Protein AF-A0A1F6CL55-F1 (afdb_monomer_lite)

pLDDT: mean 70.08, std 22.62, range [30.75, 98.5]

Organism: Handelsmanbacteria sp. (strain RIFCSPLOWO2_12_FULL_64_10) (NCBI:txid1817868)

Structure (mmCIF, N/CA/C/O backbone):
data_AF-A0A1F6CL55-F1
#
_entry.id   AF-A0A1F6CL55-F1
#
loop_
_atom_site.group_PDB
_atom_site.id
_atom_site.type_symbol
_atom_site.label_atom_id
_atom_site.label_alt_id
_atom_site.label_comp_id
_atom_site.label_asym_id
_atom_site.label_entity_id
_atom_site.label_seq_id
_atom_site.pdbx_PDB_ins_code
_atom_site.Cartn_x
_atom_site.Cartn_y
_atom_site.Cartn_z
_atom_site.occupancy
_atom_site.B_iso_or_equiv
_atom_site.auth_seq_id
_atom_site.auth_comp_id
_atom_site.auth_asym_id
_atom_site.auth_atom_id
_atom_site.pdbx_PDB_model_num
ATOM 1 N N . MET A 1 1 ? 78.767 -16.303 -28.414 1.00 45.38 1 MET A N 1
ATOM 2 C CA . MET A 1 1 ? 78.591 -17.511 -27.581 1.00 45.38 1 MET A CA 1
ATOM 3 C C . MET A 1 1 ? 78.588 -17.079 -26.127 1.00 45.38 1 MET A C 1
ATOM 5 O O . MET A 1 1 ? 79.597 -16.543 -25.706 1.00 45.38 1 MET A O 1
ATOM 9 N N . ASN A 1 2 ? 77.454 -17.212 -25.434 1.00 41.50 2 ASN A N 1
ATOM 10 C CA . ASN A 1 2 ? 77.337 -17.348 -23.974 1.00 41.50 2 ASN A CA 1
ATOM 11 C C . ASN A 1 2 ? 75.855 -17.603 -23.656 1.00 41.50 2 ASN A C 1
ATOM 13 O O . ASN A 1 2 ? 75.047 -16.679 -23.630 1.00 41.50 2 ASN A O 1
ATOM 17 N N . GLN A 1 3 ? 75.497 -18.881 -23.511 1.00 49.44 3 GLN A N 1
ATOM 18 C CA . GLN A 1 3 ? 74.184 -19.314 -23.035 1.00 49.44 3 GLN A CA 1
ATOM 19 C C . GLN A 1 3 ? 74.228 -19.394 -21.507 1.00 49.44 3 GLN A C 1
ATOM 21 O O . GLN A 1 3 ? 74.997 -20.174 -20.948 1.00 49.44 3 GLN A O 1
ATOM 26 N N . ALA A 1 4 ? 73.409 -18.583 -20.841 1.00 55.91 4 ALA A N 1
ATOM 27 C CA . ALA A 1 4 ? 73.146 -18.700 -19.415 1.00 55.91 4 ALA A CA 1
ATOM 28 C C . ALA A 1 4 ? 71.993 -19.695 -19.209 1.00 55.91 4 ALA A C 1
ATOM 30 O O . ALA A 1 4 ? 70.863 -19.445 -19.626 1.00 55.91 4 ALA A O 1
ATOM 31 N N . TYR A 1 5 ? 72.291 -20.832 -18.580 1.00 55.38 5 TYR A N 1
ATOM 32 C CA . TYR A 1 5 ? 71.305 -21.825 -18.165 1.00 55.38 5 TYR A CA 1
ATOM 33 C C . TYR A 1 5 ? 70.546 -21.318 -16.932 1.00 55.38 5 TYR A C 1
ATOM 35 O O . TYR A 1 5 ? 71.062 -21.336 -15.816 1.00 55.38 5 TYR A O 1
ATOM 43 N N . GLY A 1 6 ? 69.310 -20.860 -17.139 1.00 54.19 6 GLY A N 1
ATOM 44 C CA . GLY A 1 6 ? 68.353 -20.585 -16.071 1.00 54.19 6 GLY A CA 1
ATOM 45 C C . GLY A 1 6 ? 67.641 -21.867 -15.640 1.00 54.19 6 GLY A C 1
ATOM 46 O O . GLY A 1 6 ? 66.720 -22.325 -16.310 1.00 54.19 6 GLY A O 1
ATOM 47 N N . LEU A 1 7 ? 68.066 -22.445 -14.517 1.00 58.19 7 LEU A N 1
ATOM 48 C CA . LEU A 1 7 ? 67.365 -23.525 -13.816 1.00 58.19 7 LEU A CA 1
ATOM 49 C C . LEU A 1 7 ? 66.153 -22.944 -13.065 1.00 58.19 7 LEU A C 1
ATOM 51 O O . LEU A 1 7 ? 66.260 -22.495 -11.924 1.00 58.19 7 LEU A O 1
ATOM 55 N N . SER A 1 8 ? 64.988 -22.945 -13.713 1.00 59.97 8 SER A N 1
ATOM 56 C CA . SER A 1 8 ? 63.703 -22.668 -13.064 1.00 59.97 8 SER A CA 1
ATOM 57 C C . SER A 1 8 ? 63.198 -23.918 -12.338 1.00 59.97 8 SER A C 1
ATOM 59 O O . SER A 1 8 ? 62.681 -24.844 -12.954 1.00 59.97 8 SER A O 1
ATOM 61 N N . MET A 1 9 ? 63.333 -23.936 -11.011 1.00 56.62 9 MET A N 1
ATOM 62 C CA . MET A 1 9 ? 62.608 -24.863 -10.135 1.00 56.62 9 MET A CA 1
ATOM 63 C C . MET A 1 9 ? 61.124 -24.455 -10.055 1.00 56.62 9 MET A C 1
ATOM 65 O O . MET A 1 9 ? 60.845 -23.281 -9.785 1.00 56.62 9 MET A O 1
ATOM 69 N N . PRO A 1 10 ? 60.161 -25.381 -10.207 1.00 58.25 10 PRO A N 1
ATOM 70 C CA . PRO A 1 10 ? 58.765 -25.103 -9.902 1.00 58.25 10 PRO A CA 1
ATOM 71 C C . PRO A 1 10 ? 58.594 -25.031 -8.378 1.00 58.25 10 PRO A C 1
ATOM 73 O O . PRO A 1 10 ? 58.659 -26.037 -7.676 1.00 58.25 10 PRO A O 1
ATOM 76 N N . ARG A 1 11 ? 58.383 -23.824 -7.840 1.00 53.25 11 ARG A N 1
ATOM 77 C CA . ARG A 1 11 ? 57.846 -23.666 -6.483 1.00 53.25 11 ARG A CA 1
ATOM 78 C C . ARG A 1 11 ? 56.379 -24.081 -6.510 1.00 53.25 11 ARG A C 1
ATOM 80 O O . ARG A 1 11 ? 55.519 -23.268 -6.852 1.00 53.25 11 ARG A O 1
ATOM 87 N N . ASP A 1 12 ? 56.113 -25.325 -6.121 1.00 44.44 12 ASP A N 1
ATOM 88 C CA . ASP A 1 12 ? 54.785 -25.810 -5.737 1.00 44.44 12 ASP A CA 1
ATOM 89 C C . ASP A 1 12 ? 54.283 -24.996 -4.535 1.00 44.44 12 ASP A C 1
ATOM 91 O O . ASP A 1 12 ? 54.428 -25.346 -3.365 1.00 44.44 12 ASP A O 1
ATOM 95 N N . SER A 1 13 ? 53.706 -23.842 -4.848 1.00 50.38 13 SER A N 1
ATOM 96 C CA . SER A 1 13 ? 53.044 -22.949 -3.907 1.00 50.38 13 SER A CA 1
ATOM 97 C C . SER A 1 13 ? 51.588 -23.392 -3.817 1.00 50.38 13 SER A C 1
ATOM 99 O O . SER A 1 13 ? 50.684 -22.671 -4.243 1.00 50.38 13 SER A O 1
ATOM 101 N N . ARG A 1 14 ? 51.334 -24.612 -3.321 1.00 42.34 14 ARG A N 1
ATOM 102 C CA . ARG A 1 14 ? 49.967 -25.002 -2.955 1.00 42.34 14 ARG A CA 1
ATOM 103 C C . ARG A 1 14 ? 49.564 -24.171 -1.744 1.00 42.34 14 ARG A C 1
ATOM 105 O O . ARG A 1 14 ? 49.800 -24.549 -0.601 1.00 42.34 14 ARG A O 1
ATOM 112 N N . SER A 1 15 ? 48.980 -23.010 -2.027 1.00 48.94 15 SER A N 1
ATOM 113 C CA . SER A 1 15 ? 48.168 -22.276 -1.065 1.00 48.94 15 SER A CA 1
ATOM 114 C C . SER A 1 15 ? 47.156 -23.247 -0.453 1.00 48.94 15 SER A C 1
ATOM 116 O O . SER A 1 15 ? 46.581 -24.047 -1.201 1.00 48.94 15 SER A O 1
ATOM 118 N N . PRO A 1 16 ? 46.916 -23.210 0.869 1.00 52.69 16 PRO A N 1
ATOM 119 C CA . PRO A 1 16 ? 45.791 -23.924 1.445 1.00 52.69 16 PRO A CA 1
ATOM 120 C C . PRO A 1 16 ? 44.538 -23.393 0.754 1.00 52.69 16 PRO A C 1
ATOM 122 O O . PRO A 1 16 ? 44.190 -22.221 0.890 1.00 52.69 16 PRO A O 1
ATOM 125 N N . VAL A 1 17 ? 43.930 -24.244 -0.074 1.00 53.78 17 VAL A N 1
ATOM 126 C CA . VAL A 1 17 ? 42.670 -23.974 -0.759 1.00 53.78 17 VAL A CA 1
ATOM 127 C C . VAL A 1 17 ? 41.715 -23.457 0.303 1.00 53.78 17 VAL A C 1
ATOM 129 O O . VAL A 1 17 ? 41.448 -24.162 1.276 1.00 53.78 17 VAL A O 1
ATOM 132 N N . ALA A 1 18 ? 41.268 -22.209 0.150 1.00 54.97 18 ALA A N 1
ATOM 133 C CA . ALA A 1 18 ? 40.190 -21.659 0.947 1.00 54.97 18 ALA A CA 1
ATOM 134 C C . ALA A 1 18 ? 39.028 -22.643 0.818 1.00 54.97 18 ALA A C 1
ATOM 136 O O . ALA A 1 18 ? 38.417 -22.736 -0.246 1.00 54.97 18 ALA A O 1
ATOM 137 N N . ALA A 1 19 ? 38.814 -23.460 1.854 1.00 59.56 19 ALA A N 1
ATOM 138 C CA . ALA A 1 19 ? 37.739 -24.431 1.861 1.00 59.56 19 ALA A CA 1
ATOM 139 C C . ALA A 1 19 ? 36.465 -23.652 1.557 1.00 59.56 19 ALA A C 1
ATOM 141 O O . ALA A 1 19 ? 36.154 -22.671 2.243 1.00 59.56 19 ALA A O 1
ATOM 142 N N . SER A 1 20 ? 35.790 -24.036 0.474 1.00 69.94 20 SER A N 1
ATOM 143 C CA . SER A 1 20 ? 34.548 -23.388 0.094 1.00 69.94 20 SER A CA 1
ATOM 144 C C . SER A 1 20 ? 33.603 -23.459 1.298 1.00 69.94 20 SER A C 1
ATOM 146 O O . SER A 1 20 ? 33.618 -24.428 2.064 1.00 69.94 20 SER A O 1
ATOM 148 N N . ARG A 1 21 ? 32.807 -22.411 1.523 1.00 70.38 21 ARG A N 1
ATOM 149 C CA . ARG A 1 21 ? 31.843 -22.374 2.635 1.00 70.38 21 ARG A CA 1
ATOM 150 C C . ARG A 1 21 ? 30.972 -23.637 2.661 1.00 70.38 21 ARG A C 1
ATOM 152 O O . ARG A 1 21 ? 30.636 -24.128 3.734 1.00 70.38 21 ARG A O 1
ATOM 159 N N . ASP A 1 22 ? 30.686 -24.185 1.486 1.00 70.88 22 ASP A N 1
ATOM 160 C CA . ASP A 1 22 ? 29.920 -25.411 1.299 1.00 70.88 22 ASP A CA 1
ATOM 161 C C . ASP A 1 22 ? 30.663 -26.664 1.793 1.00 70.88 22 ASP A C 1
ATOM 163 O O . ASP A 1 22 ? 30.047 -27.525 2.420 1.00 70.88 22 ASP A O 1
ATOM 167 N N . ASP A 1 23 ? 31.986 -26.754 1.612 1.00 75.56 23 ASP A N 1
ATOM 168 C CA . ASP A 1 23 ? 32.796 -27.852 2.161 1.00 75.56 23 ASP A CA 1
ATOM 169 C C . ASP A 1 23 ? 32.868 -27.809 3.691 1.00 75.56 23 ASP A C 1
ATOM 171 O O . ASP A 1 23 ? 32.825 -28.852 4.350 1.00 75.56 23 ASP A O 1
ATOM 175 N N . LEU A 1 24 ? 32.939 -26.609 4.275 1.00 73.19 24 LEU A N 1
ATOM 176 C CA . LEU A 1 24 ? 32.881 -26.437 5.729 1.00 73.19 24 LEU A CA 1
ATOM 177 C C . LEU A 1 24 ? 31.509 -26.821 6.288 1.00 73.19 24 LEU A C 1
ATOM 179 O O . LEU A 1 24 ? 31.441 -27.515 7.303 1.00 73.19 24 LEU A O 1
ATOM 183 N N . LEU A 1 25 ? 30.423 -26.429 5.614 1.00 73.88 25 LEU A N 1
ATOM 184 C CA . LEU A 1 25 ? 29.065 -26.805 6.011 1.00 73.88 25 LEU A CA 1
ATOM 185 C C . LEU A 1 25 ? 28.850 -28.320 5.938 1.00 73.88 25 LEU A C 1
ATOM 187 O O . LEU A 1 25 ? 28.291 -28.892 6.871 1.00 73.88 25 LEU A O 1
ATOM 191 N N . ARG A 1 26 ? 29.344 -28.983 4.885 1.00 78.94 26 ARG A N 1
ATOM 192 C CA . ARG A 1 26 ? 29.277 -30.449 4.760 1.00 78.94 26 ARG A CA 1
ATOM 193 C C . ARG A 1 26 ? 30.015 -31.151 5.897 1.00 78.94 26 ARG A C 1
ATOM 195 O O . ARG A 1 26 ? 29.428 -31.988 6.573 1.00 78.94 26 ARG A O 1
ATOM 202 N N . ARG A 1 27 ? 31.253 -30.737 6.187 1.00 78.06 27 ARG A N 1
ATOM 203 C CA . ARG A 1 27 ? 32.034 -31.305 7.302 1.00 78.06 27 ARG A CA 1
ATOM 204 C C . ARG A 1 27 ? 31.387 -31.054 8.664 1.00 78.06 27 ARG A C 1
ATOM 206 O O . ARG A 1 27 ? 31.469 -31.907 9.543 1.00 78.06 27 ARG A O 1
ATOM 213 N N . PHE A 1 28 ? 30.740 -29.903 8.849 1.00 79.00 28 PHE A N 1
ATOM 214 C CA . PHE A 1 28 ? 30.023 -29.596 10.085 1.00 79.00 28 PHE A CA 1
ATOM 215 C C . PHE A 1 28 ? 28.779 -30.476 10.260 1.00 79.00 28 PHE A C 1
ATOM 217 O O . PHE A 1 28 ? 28.519 -30.953 11.364 1.00 79.00 28 PHE A O 1
ATOM 224 N N . LEU A 1 29 ? 28.036 -30.729 9.178 1.00 80.31 29 LEU A N 1
ATOM 225 C CA . LEU A 1 29 ? 26.883 -31.631 9.193 1.00 80.31 29 LEU A CA 1
ATOM 226 C C . LEU A 1 29 ? 27.293 -33.076 9.498 1.00 80.31 29 LEU A C 1
ATOM 228 O O . LEU A 1 29 ? 26.650 -33.711 10.334 1.00 80.31 29 LEU A O 1
ATOM 232 N N . ASP A 1 30 ? 28.386 -33.562 8.905 1.00 83.81 30 ASP A N 1
ATOM 233 C CA . ASP A 1 30 ? 28.915 -34.903 9.191 1.00 83.81 30 ASP A CA 1
ATOM 234 C C . ASP A 1 30 ? 29.326 -35.043 10.665 1.00 83.81 30 ASP A C 1
ATOM 236 O O . ASP A 1 30 ? 28.973 -36.021 11.328 1.00 83.81 30 ASP A O 1
ATOM 240 N N . LEU A 1 31 ? 30.001 -34.028 11.219 1.00 79.31 31 LEU A N 1
ATOM 241 C CA . LEU A 1 31 ? 30.385 -34.005 12.632 1.00 79.31 31 LEU A CA 1
ATOM 242 C C . LEU A 1 31 ? 29.157 -33.975 13.555 1.00 79.31 31 LEU A C 1
ATOM 244 O O . LEU A 1 31 ? 29.105 -34.701 14.549 1.00 79.31 31 LEU A O 1
ATOM 248 N N . ALA A 1 32 ? 28.153 -33.157 13.229 1.00 77.06 32 ALA A N 1
ATOM 249 C CA . ALA A 1 32 ? 26.909 -33.089 13.990 1.00 77.06 32 ALA A CA 1
ATOM 250 C C . ALA A 1 32 ? 26.171 -34.438 13.974 1.00 77.06 32 ALA A C 1
ATOM 252 O O . ALA A 1 32 ? 25.643 -34.864 15.006 1.00 77.06 32 ALA A O 1
ATOM 253 N N . TYR A 1 33 ? 26.179 -35.135 12.834 1.00 79.94 33 TYR A N 1
ATOM 254 C CA . TYR A 1 33 ? 25.582 -36.458 12.705 1.00 79.94 33 TYR A CA 1
ATOM 255 C C . TYR A 1 33 ? 26.314 -37.499 13.565 1.00 79.94 33 TYR A C 1
ATOM 257 O O . TYR A 1 33 ? 25.658 -38.213 14.331 1.00 79.94 33 TYR A O 1
ATOM 265 N N . ASP A 1 34 ? 27.650 -37.528 13.536 1.00 79.06 34 ASP A N 1
ATOM 266 C CA . ASP A 1 34 ? 28.455 -38.476 14.321 1.00 79.06 34 ASP A CA 1
ATOM 267 C C . ASP A 1 34 ? 28.311 -38.244 15.840 1.00 79.06 34 ASP A C 1
ATOM 269 O O . ASP A 1 34 ? 28.088 -39.180 16.617 1.00 79.06 34 ASP A O 1
ATOM 273 N N . VAL A 1 35 ? 28.296 -36.976 16.276 1.00 71.88 35 VAL A N 1
ATOM 274 C CA . VAL A 1 35 ? 28.016 -36.611 17.676 1.00 71.88 35 VAL A CA 1
ATOM 275 C C . VAL A 1 35 ? 26.600 -37.030 18.077 1.00 71.88 35 VAL A C 1
ATOM 277 O O . VAL A 1 35 ? 26.413 -37.614 19.147 1.00 71.88 35 VAL A O 1
ATOM 280 N N . SER A 1 36 ? 25.598 -36.796 17.222 1.00 74.69 36 SER A N 1
ATOM 281 C CA . SER A 1 36 ? 24.212 -37.194 17.508 1.00 74.69 36 SER A CA 1
ATOM 282 C C . SER A 1 36 ? 24.058 -38.714 17.642 1.00 74.69 36 SER A C 1
ATOM 284 O O . SER A 1 36 ? 23.345 -39.186 18.532 1.00 74.69 36 SER A O 1
ATOM 286 N N . SER A 1 37 ? 24.774 -39.476 16.810 1.00 79.88 37 SER A N 1
ATOM 287 C CA . SER A 1 37 ? 24.800 -40.937 16.839 1.00 79.88 37 SER A CA 1
ATOM 288 C C . SER A 1 37 ? 25.421 -41.448 18.142 1.00 79.88 37 SER A C 1
ATOM 290 O O . SER A 1 37 ? 24.801 -42.233 18.866 1.00 79.88 37 SER A O 1
ATOM 292 N N . ARG A 1 38 ? 26.587 -40.911 18.536 1.00 72.25 38 ARG A N 1
ATOM 293 C CA . ARG A 1 38 ? 27.235 -41.262 19.813 1.00 72.25 38 ARG A CA 1
ATOM 294 C C . ARG A 1 38 ? 26.384 -40.903 21.032 1.00 72.25 38 ARG A C 1
ATOM 296 O O . ARG A 1 38 ? 26.324 -41.681 21.984 1.00 72.25 38 ARG A O 1
ATOM 303 N N . LEU A 1 39 ? 25.679 -39.770 21.009 1.00 70.19 39 LEU A N 1
ATOM 304 C CA . LEU A 1 39 ? 24.810 -39.351 22.116 1.00 70.19 39 LEU A CA 1
ATOM 305 C C . LEU A 1 39 ? 23.598 -40.272 22.318 1.00 70.19 39 LEU A C 1
ATOM 307 O O . LEU A 1 39 ? 23.136 -40.427 23.454 1.00 70.19 39 LEU A O 1
ATOM 311 N N . ARG A 1 40 ? 23.100 -40.919 21.256 1.00 72.69 40 ARG A N 1
ATOM 312 C CA . ARG A 1 40 ? 21.998 -41.892 21.359 1.00 72.69 40 ARG A CA 1
ATOM 313 C C . ARG A 1 40 ? 22.407 -43.166 22.098 1.00 72.69 40 ARG A C 1
ATOM 315 O O . ARG A 1 40 ? 21.570 -43.741 22.791 1.00 72.69 40 ARG A O 1
ATOM 322 N N . HIS A 1 41 ? 23.677 -43.560 22.018 1.00 74.31 41 HIS A N 1
ATOM 323 C CA . HIS A 1 41 ? 24.180 -44.790 22.635 1.00 74.31 41 HIS A CA 1
ATOM 324 C C . HIS A 1 41 ? 24.698 -44.626 24.073 1.00 74.31 41 HIS A C 1
ATOM 326 O O . HIS A 1 41 ? 24.900 -45.626 24.756 1.00 74.31 41 HIS A O 1
ATOM 332 N N . HIS A 1 42 ? 24.838 -43.399 24.585 1.00 66.00 42 HIS A N 1
ATOM 333 C CA . HIS A 1 42 ? 25.141 -43.164 26.001 1.00 66.00 42 HIS A CA 1
ATOM 334 C C . HIS A 1 42 ? 23.864 -42.982 26.830 1.00 66.00 42 HIS A C 1
ATOM 336 O O . HIS A 1 42 ? 23.041 -42.114 26.540 1.00 66.00 42 HIS A O 1
ATOM 342 N N . THR A 1 43 ? 23.706 -43.778 27.890 1.00 56.62 43 THR A N 1
ATOM 343 C CA . THR A 1 43 ? 22.521 -43.817 28.771 1.00 56.62 43 THR A CA 1
ATOM 344 C C . THR A 1 43 ? 22.486 -42.724 29.843 1.00 56.62 43 THR A C 1
ATOM 346 O O . THR A 1 43 ? 21.470 -42.576 30.516 1.00 56.62 43 THR A O 1
ATOM 349 N N . GLN A 1 44 ? 23.547 -41.925 30.003 1.00 74.88 44 GLN A N 1
ATOM 350 C CA . GLN A 1 44 ? 23.612 -40.903 31.051 1.00 74.88 44 GLN A CA 1
ATOM 351 C C . GLN A 1 44 ? 23.117 -39.525 30.556 1.00 74.88 44 GLN A C 1
ATOM 353 O O . GLN A 1 44 ? 23.751 -38.921 29.687 1.00 74.88 44 GLN A O 1
ATOM 358 N N . PRO A 1 45 ? 22.014 -38.983 31.111 1.00 69.12 45 PRO A N 1
ATOM 359 C CA . PRO A 1 45 ? 21.390 -37.742 30.637 1.00 69.12 45 PRO A CA 1
ATOM 360 C C . PRO A 1 45 ? 22.252 -36.491 30.857 1.00 69.12 45 PRO A C 1
ATOM 362 O O . PRO A 1 45 ? 22.189 -35.561 30.057 1.00 69.12 45 PRO A O 1
ATOM 365 N N . ILE A 1 46 ? 23.107 -36.483 31.885 1.00 72.50 46 ILE A N 1
ATOM 366 C CA . ILE A 1 46 ? 23.998 -35.351 32.192 1.00 72.50 46 ILE A CA 1
ATOM 367 C C . ILE A 1 46 ? 25.000 -35.119 31.051 1.00 72.50 46 ILE A C 1
ATOM 369 O O . ILE A 1 46 ? 25.165 -33.989 30.603 1.00 72.50 46 ILE A O 1
ATOM 373 N N . VAL A 1 47 ? 25.581 -36.189 30.495 1.00 72.12 47 VAL A N 1
ATOM 374 C CA . VAL A 1 47 ? 26.544 -36.108 29.381 1.00 72.12 47 VAL A CA 1
ATOM 375 C C . VAL A 1 47 ? 25.901 -35.508 28.125 1.00 72.12 47 VAL A C 1
ATOM 377 O O . VAL A 1 47 ? 26.535 -34.736 27.405 1.00 72.12 47 VAL A O 1
ATOM 380 N N . ARG A 1 48 ? 24.615 -35.801 27.885 1.00 68.69 48 ARG A N 1
ATOM 381 C CA . ARG A 1 48 ? 23.859 -35.262 26.743 1.00 68.69 48 ARG A CA 1
ATOM 382 C C . ARG A 1 48 ? 23.645 -33.755 26.857 1.00 68.69 48 ARG A C 1
ATOM 384 O O . ARG A 1 48 ? 23.795 -33.043 25.867 1.00 68.69 48 ARG A O 1
ATOM 391 N N . ILE A 1 49 ? 23.336 -33.275 28.060 1.00 71.62 49 ILE A N 1
ATOM 392 C CA . ILE A 1 49 ? 23.117 -31.849 28.327 1.00 71.62 49 ILE A CA 1
ATOM 393 C C . ILE A 1 49 ? 24.434 -31.077 28.207 1.00 71.62 49 ILE A C 1
ATOM 395 O O . ILE A 1 49 ? 24.471 -30.044 27.541 1.00 71.62 49 ILE A O 1
ATOM 399 N N . SER A 1 50 ? 25.527 -31.598 28.775 1.00 70.88 50 SER A N 1
ATOM 400 C CA . SER A 1 50 ? 26.850 -30.968 28.682 1.00 70.88 50 SER A CA 1
ATOM 401 C C . SER A 1 50 ? 27.331 -30.856 27.235 1.00 70.88 50 SER A C 1
ATOM 403 O O . SER A 1 50 ? 27.792 -29.791 26.835 1.00 70.88 50 SER A O 1
ATOM 405 N N . ALA A 1 51 ? 27.172 -31.915 26.432 1.00 68.44 51 ALA A N 1
ATOM 406 C CA . ALA A 1 51 ? 27.554 -31.903 25.021 1.00 68.44 51 ALA A CA 1
ATOM 407 C C . ALA A 1 51 ? 26.722 -30.902 24.200 1.00 68.44 51 ALA A C 1
ATOM 409 O O . ALA A 1 51 ? 27.285 -30.160 23.398 1.00 68.44 51 ALA A O 1
ATOM 410 N N . ALA A 1 52 ? 25.407 -30.829 24.434 1.00 69.00 52 ALA A N 1
ATOM 411 C CA . ALA A 1 52 ? 24.540 -29.850 23.777 1.00 69.00 52 ALA A CA 1
ATOM 412 C C . ALA A 1 52 ? 24.923 -28.401 24.136 1.00 69.00 52 ALA A C 1
ATOM 414 O O . ALA A 1 52 ? 24.971 -27.542 23.256 1.00 69.00 52 ALA A O 1
ATOM 415 N N . LEU A 1 53 ? 25.255 -28.142 25.406 1.00 69.50 53 LEU A N 1
ATOM 416 C CA . LEU A 1 53 ? 25.719 -26.833 25.880 1.00 69.50 53 LEU A CA 1
ATOM 417 C C . LEU A 1 53 ? 27.060 -26.432 25.263 1.00 69.50 53 LEU A C 1
ATOM 419 O O . LEU A 1 53 ? 27.218 -25.292 24.832 1.00 69.50 53 LEU A O 1
ATOM 423 N N . LEU A 1 54 ? 28.008 -27.367 25.186 1.00 74.31 54 LEU A N 1
ATOM 424 C CA . LEU A 1 54 ? 29.330 -27.117 24.612 1.00 74.31 54 LEU A CA 1
ATOM 425 C C . LEU A 1 54 ? 29.224 -26.814 23.112 1.00 74.31 54 LEU A C 1
ATOM 427 O O . LEU A 1 54 ? 29.846 -25.872 22.632 1.00 74.31 54 LEU A O 1
ATOM 431 N N . LEU A 1 55 ? 28.353 -27.532 22.396 1.00 70.62 55 LEU A N 1
ATOM 432 C CA . LEU A 1 55 ? 28.104 -27.316 20.970 1.00 70.62 55 LEU A CA 1
ATOM 433 C C . LEU A 1 55 ? 27.405 -25.969 20.711 1.00 70.62 55 LEU A C 1
ATOM 435 O O . LEU A 1 55 ? 27.812 -25.232 19.813 1.00 70.62 55 LEU A O 1
ATOM 439 N N . ALA A 1 56 ? 26.430 -25.589 21.544 1.00 67.38 56 ALA A N 1
ATOM 440 C CA . ALA A 1 56 ? 25.798 -24.269 21.486 1.00 67.38 56 ALA A CA 1
ATOM 441 C C . ALA A 1 56 ? 26.797 -23.130 21.774 1.00 67.38 56 ALA A C 1
ATOM 443 O O . ALA A 1 56 ? 26.807 -22.120 21.066 1.00 67.38 56 ALA A O 1
ATOM 444 N N . ALA A 1 57 ? 27.679 -23.308 22.764 1.00 66.75 57 ALA A N 1
ATOM 445 C CA . ALA A 1 57 ? 28.717 -22.337 23.102 1.00 66.75 57 ALA A CA 1
ATOM 446 C C . ALA A 1 57 ? 29.771 -22.197 21.989 1.00 66.75 57 ALA A C 1
ATOM 448 O O . ALA A 1 57 ? 30.174 -21.080 21.667 1.00 66.75 57 ALA A O 1
ATOM 449 N N . SER A 1 58 ? 30.180 -23.299 21.350 1.00 68.75 58 SER A N 1
ATOM 450 C CA . SER A 1 58 ? 31.126 -23.265 20.227 1.00 68.75 58 SER A CA 1
ATOM 451 C C . SER A 1 58 ? 30.555 -22.562 18.989 1.00 68.75 58 SER A C 1
ATOM 453 O O . SER A 1 58 ? 31.287 -21.827 18.324 1.00 68.75 58 SER A O 1
ATOM 455 N N . VAL A 1 59 ? 29.255 -22.721 18.701 1.00 65.44 59 VAL A N 1
ATOM 456 C CA . VAL A 1 59 ? 28.577 -21.989 17.611 1.00 65.44 59 VAL A CA 1
ATOM 457 C C . VAL A 1 59 ? 28.493 -20.494 17.924 1.00 65.44 59 VAL A C 1
ATOM 459 O O . VAL A 1 59 ? 28.768 -19.672 17.050 1.00 65.44 59 VAL A O 1
ATOM 462 N N . ALA A 1 60 ? 28.191 -20.127 19.173 1.00 62.59 60 ALA A N 1
ATOM 463 C CA . ALA A 1 60 ? 28.202 -18.728 19.596 1.00 62.59 60 ALA A CA 1
ATOM 464 C C . ALA A 1 60 ? 29.613 -18.112 19.497 1.00 62.59 60 ALA A C 1
ATOM 466 O O . ALA A 1 60 ? 29.762 -17.001 18.989 1.00 62.59 60 ALA A O 1
ATOM 467 N N . ALA A 1 61 ? 30.659 -18.848 19.886 1.00 62.91 61 ALA A N 1
ATOM 468 C CA . ALA A 1 61 ? 32.044 -18.372 19.851 1.00 62.91 61 ALA A CA 1
ATOM 469 C C . ALA A 1 61 ? 32.612 -18.220 18.425 1.00 62.91 61 ALA A C 1
ATOM 471 O O . ALA A 1 61 ? 33.369 -17.287 18.165 1.00 62.91 61 ALA A O 1
ATOM 472 N N . CYS A 1 62 ? 32.220 -19.077 17.474 1.00 57.03 62 CYS A N 1
ATOM 473 C CA . CYS A 1 62 ? 32.692 -18.984 16.083 1.00 57.03 62 CYS A CA 1
ATOM 474 C C . CYS A 1 62 ? 32.021 -17.866 15.266 1.00 57.03 62 CYS A C 1
ATOM 476 O O . CYS A 1 62 ? 32.430 -17.610 14.135 1.00 57.03 62 CYS A O 1
ATOM 478 N N . SER A 1 63 ? 31.022 -17.172 15.824 1.00 55.75 63 SER A N 1
ATOM 479 C CA . SER A 1 63 ? 30.426 -15.976 15.208 1.00 55.75 63 SER A CA 1
ATOM 480 C C . SER A 1 63 ? 31.182 -14.668 15.505 1.00 55.75 63 SER A C 1
ATOM 482 O O . SER A 1 63 ? 30.783 -13.611 15.019 1.00 55.75 63 SER A O 1
ATOM 484 N N . GLY A 1 64 ? 32.289 -14.723 16.259 1.00 45.88 64 GLY A N 1
ATOM 485 C CA . GLY A 1 64 ? 33.076 -13.555 16.656 1.00 45.88 64 GLY A CA 1
ATOM 486 C C . GLY A 1 64 ? 34.404 -13.417 15.909 1.00 45.88 64 GLY A C 1
ATOM 487 O O . GLY A 1 64 ? 35.447 -13.778 16.444 1.00 45.88 64 GLY A O 1
ATOM 488 N N . ALA A 1 65 ? 34.396 -12.844 14.705 1.00 47.12 65 ALA A N 1
ATOM 489 C CA . ALA A 1 65 ? 35.602 -12.226 14.146 1.00 47.12 65 ALA A CA 1
ATOM 490 C C . ALA A 1 65 ? 35.699 -10.771 14.657 1.00 47.12 65 ALA A C 1
ATOM 492 O O . ALA A 1 65 ? 34.705 -10.044 14.567 1.00 47.12 65 ALA A O 1
ATOM 493 N N . PRO A 1 66 ? 36.852 -10.304 15.176 1.00 44.66 66 PRO A N 1
ATOM 494 C CA . PRO A 1 66 ? 36.996 -8.941 15.678 1.00 44.66 66 PRO A CA 1
ATOM 495 C C . PRO A 1 66 ? 37.061 -7.960 14.500 1.00 44.66 66 PRO A C 1
ATOM 497 O O . PRO A 1 66 ? 38.106 -7.768 13.884 1.00 44.66 66 PRO A O 1
ATOM 500 N N . SER A 1 67 ? 35.926 -7.347 14.174 1.00 45.44 67 SER A N 1
ATOM 501 C CA . SER A 1 67 ? 35.825 -6.284 13.171 1.00 45.44 67 SER A CA 1
ATOM 502 C C . SER A 1 67 ? 35.528 -4.970 13.875 1.00 45.44 67 SER A C 1
ATOM 504 O O . SER A 1 67 ? 34.369 -4.726 14.178 1.00 45.44 67 SER A O 1
ATOM 506 N N . ALA A 1 68 ? 36.566 -4.149 14.088 1.00 49.28 68 ALA A N 1
ATOM 507 C CA . ALA A 1 68 ? 36.495 -2.758 14.558 1.00 49.28 68 ALA A CA 1
ATOM 508 C C . ALA A 1 68 ? 35.759 -2.541 15.910 1.00 49.28 68 ALA A C 1
ATOM 510 O O . ALA A 1 68 ? 34.978 -3.377 16.358 1.00 49.28 68 ALA A O 1
ATOM 511 N N . PRO A 1 69 ? 36.017 -1.440 16.640 1.00 43.25 69 PRO A N 1
ATOM 512 C CA . PRO A 1 69 ? 35.189 -1.101 17.795 1.00 43.25 69 PRO A CA 1
ATOM 513 C C . PRO A 1 69 ? 33.714 -1.041 17.357 1.00 43.25 69 PRO A C 1
ATOM 515 O O . PRO A 1 69 ? 33.427 -0.455 16.307 1.00 43.25 69 PRO A O 1
ATOM 518 N N . PRO A 1 70 ? 32.783 -1.655 18.113 1.00 43.94 70 PRO A N 1
ATOM 519 C CA . PRO A 1 70 ? 31.378 -1.666 17.752 1.00 43.94 70 PRO A CA 1
ATOM 520 C C . PRO A 1 70 ? 30.898 -0.221 17.690 1.00 43.94 70 PRO A C 1
ATOM 522 O O . PRO A 1 70 ? 30.812 0.467 18.706 1.00 43.94 70 PRO A O 1
ATOM 525 N N . SER A 1 71 ? 30.591 0.243 16.480 1.00 48.19 71 SER A N 1
ATOM 526 C CA . SER A 1 71 ? 29.636 1.332 16.333 1.00 48.19 71 SER A CA 1
ATOM 527 C C . SER A 1 71 ? 28.379 0.839 17.033 1.00 48.19 71 SER A C 1
ATOM 529 O O . SER A 1 71 ? 27.876 -0.233 16.691 1.00 48.19 71 SER A O 1
ATOM 531 N N . GLU A 1 72 ? 27.970 1.551 18.078 1.00 42.38 72 GLU A N 1
ATOM 532 C CA . GLU A 1 72 ? 26.741 1.314 18.828 1.00 42.38 72 GLU A CA 1
ATOM 533 C C . GLU A 1 72 ? 25.655 0.821 17.859 1.00 42.38 72 GLU A C 1
ATOM 535 O O . GLU A 1 72 ? 25.439 1.481 16.833 1.00 42.38 72 GLU A O 1
ATOM 540 N N . PRO A 1 73 ? 25.032 -0.357 18.075 1.00 48.56 73 PRO A N 1
ATOM 541 C CA . PRO A 1 73 ? 23.976 -0.810 17.186 1.00 48.56 73 PRO A CA 1
ATOM 542 C C . PRO A 1 73 ? 22.930 0.295 17.172 1.00 48.56 73 PRO A C 1
ATOM 544 O O . PRO A 1 73 ? 22.334 0.568 18.212 1.00 48.56 73 PRO A O 1
ATOM 547 N N . ALA A 1 74 ? 22.782 0.963 16.021 1.00 46.59 74 ALA A N 1
ATOM 548 C CA . ALA A 1 74 ? 21.899 2.107 15.862 1.00 46.59 74 ALA A CA 1
ATOM 549 C C . ALA A 1 74 ? 20.570 1.767 16.531 1.00 46.59 74 ALA A C 1
ATOM 551 O O . ALA A 1 74 ? 19.898 0.812 16.122 1.00 46.59 74 ALA A O 1
ATOM 552 N N . ALA A 1 75 ? 20.271 2.476 17.622 1.00 43.75 75 ALA A N 1
ATOM 553 C CA . ALA A 1 75 ? 19.113 2.196 18.444 1.00 43.75 75 ALA A CA 1
ATOM 554 C C . ALA A 1 75 ? 17.900 2.107 17.520 1.00 43.75 75 ALA A C 1
ATOM 556 O O . ALA A 1 75 ? 17.647 3.007 16.713 1.00 43.75 75 ALA A O 1
ATOM 557 N N . ILE A 1 76 ? 17.195 0.978 17.586 1.00 50.22 76 ILE A N 1
ATOM 558 C CA . ILE A 1 76 ? 16.010 0.740 16.771 1.00 50.22 76 ILE A CA 1
ATOM 559 C C . ILE A 1 76 ? 15.012 1.802 17.198 1.00 50.22 76 ILE A C 1
ATOM 561 O O . ILE A 1 76 ? 14.394 1.700 18.258 1.00 50.22 76 ILE A O 1
ATOM 565 N N . THR A 1 77 ? 14.906 2.859 16.404 1.00 53.34 77 THR A N 1
ATOM 566 C CA . THR A 1 77 ? 13.977 3.937 16.697 1.00 53.34 77 THR A CA 1
ATOM 567 C C . THR A 1 77 ? 12.598 3.351 16.450 1.00 53.34 77 THR A C 1
ATOM 569 O O . THR A 1 77 ? 12.236 3.066 15.307 1.00 53.34 77 THR A O 1
ATOM 572 N N . GLN A 1 78 ? 11.858 3.072 17.527 1.00 63.22 78 GLN A N 1
ATOM 573 C CA . GLN A 1 78 ? 10.454 2.703 17.407 1.00 63.22 78 GLN A CA 1
ATOM 574 C C . GLN A 1 78 ? 9.774 3.799 16.591 1.00 63.22 78 GLN A C 1
ATOM 576 O O . GLN A 1 78 ? 9.906 4.981 16.911 1.00 63.22 78 GLN A O 1
ATOM 581 N N . ALA A 1 79 ? 9.111 3.416 15.500 1.00 71.19 79 ALA A N 1
ATOM 582 C CA . ALA A 1 79 ? 8.461 4.381 14.634 1.00 71.19 79 ALA A CA 1
ATOM 583 C C . ALA A 1 79 ? 7.430 5.162 15.453 1.00 71.19 79 ALA A C 1
ATOM 585 O O . ALA A 1 79 ? 6.490 4.584 16.004 1.00 71.19 79 ALA A O 1
ATOM 586 N N . GLN A 1 80 ? 7.623 6.475 15.548 1.00 80.56 80 GLN A N 1
ATOM 587 C CA . GLN A 1 80 ? 6.674 7.348 16.217 1.00 80.56 80 GLN A CA 1
ATOM 588 C C . GLN A 1 80 ? 5.346 7.311 15.458 1.00 80.56 80 GLN A C 1
ATOM 590 O O . GLN A 1 80 ? 5.317 7.454 14.232 1.00 80.56 80 GLN A O 1
ATOM 595 N N . ALA A 1 81 ? 4.249 7.122 16.188 1.00 83.12 81 ALA A N 1
ATOM 596 C CA . ALA A 1 81 ? 2.914 7.185 15.613 1.00 83.12 81 ALA A CA 1
ATOM 597 C C . ALA A 1 81 ? 2.634 8.558 14.988 1.00 83.12 81 ALA A C 1
ATOM 599 O O . ALA A 1 81 ? 3.127 9.586 15.459 1.00 83.12 81 ALA A O 1
ATOM 600 N N . LEU A 1 82 ? 1.817 8.573 13.934 1.00 85.31 82 LEU A N 1
ATOM 601 C CA . LEU A 1 82 ? 1.373 9.815 13.312 1.00 85.31 82 LEU A CA 1
ATOM 602 C C . LEU A 1 82 ? 0.491 10.607 14.283 1.00 85.31 82 LEU A C 1
ATOM 604 O O . LEU A 1 82 ? -0.467 10.072 14.839 1.00 85.31 82 LEU A O 1
ATOM 608 N N . GLY A 1 83 ? 0.798 11.894 14.455 1.00 87.38 83 GLY A N 1
ATOM 609 C CA . GLY A 1 83 ? -0.068 12.829 15.179 1.00 87.38 83 GLY A CA 1
ATOM 610 C C . GLY A 1 83 ? -1.204 13.384 14.317 1.00 87.38 83 GLY A C 1
ATOM 611 O O . GLY A 1 83 ? -2.243 13.775 14.839 1.00 87.38 83 GLY A O 1
ATOM 612 N N . THR A 1 84 ? -1.022 13.402 12.996 1.00 93.62 84 THR A N 1
ATOM 613 C CA . THR A 1 84 ? -1.971 13.948 12.020 1.00 93.62 84 THR A CA 1
ATOM 614 C C . THR A 1 84 ? -2.007 13.087 10.760 1.00 93.62 84 THR A C 1
ATOM 616 O O . THR A 1 84 ? -1.049 12.380 10.443 1.00 93.62 84 THR A O 1
ATOM 619 N N . GLU A 1 85 ? -3.127 13.133 10.036 1.00 94.81 85 GLU A N 1
ATOM 620 C CA . GLU A 1 85 ? -3.219 12.509 8.715 1.00 94.81 85 GLU A CA 1
ATOM 621 C C . GLU A 1 85 ? -2.299 13.240 7.724 1.00 94.81 85 GLU A C 1
ATOM 623 O O . GLU A 1 85 ? -2.275 14.469 7.649 1.00 94.81 85 GLU A O 1
ATOM 628 N N . VAL A 1 86 ? -1.562 12.467 6.936 1.00 95.25 86 VAL A N 1
ATOM 629 C CA . VAL A 1 86 ? -0.736 12.936 5.828 1.00 95.25 86 VAL A CA 1
ATOM 630 C C . VAL A 1 86 ? -1.551 12.805 4.550 1.00 95.25 86 VAL A C 1
ATOM 632 O O . VAL A 1 86 ? -2.018 11.716 4.215 1.00 95.25 86 VAL A O 1
ATOM 635 N N . ARG A 1 87 ? -1.710 13.914 3.827 1.00 96.25 87 ARG A N 1
ATOM 636 C CA . ARG A 1 87 ? -2.317 13.955 2.493 1.00 96.25 87 ARG A CA 1
ATOM 637 C C . ARG A 1 87 ? -1.649 15.061 1.684 1.00 96.25 87 ARG A C 1
ATOM 639 O O . ARG A 1 87 ? -1.968 16.233 1.862 1.00 96.25 87 ARG A O 1
ATOM 646 N N . SER A 1 88 ? -0.714 14.701 0.814 1.00 96.94 88 SER A N 1
ATOM 647 C CA . SER A 1 88 ? 0.010 15.656 -0.028 1.00 96.94 88 SER A CA 1
ATOM 648 C C . SER A 1 88 ? 0.207 15.117 -1.439 1.00 96.94 88 SER A C 1
ATOM 650 O O . SER A 1 88 ? 0.302 13.908 -1.647 1.00 96.94 88 SER A O 1
ATOM 652 N N . GLY A 1 89 ? 0.229 16.023 -2.418 1.00 96.62 89 GLY A N 1
ATOM 653 C CA . GLY A 1 89 ? 0.515 15.696 -3.816 1.00 96.62 89 GLY A CA 1
ATOM 654 C C . GLY A 1 89 ? -0.515 14.806 -4.516 1.00 96.62 89 GLY A C 1
ATOM 655 O O . GLY A 1 89 ? -0.248 14.361 -5.623 1.00 96.62 89 GLY A O 1
ATOM 656 N N . LEU A 1 90 ? -1.674 14.522 -3.910 1.00 97.56 90 LEU A N 1
ATOM 657 C CA . LEU A 1 90 ? -2.761 13.800 -4.579 1.00 97.56 90 LEU A CA 1
ATOM 658 C C . LEU A 1 90 ? -3.426 14.675 -5.659 1.00 97.56 90 LEU A C 1
ATOM 660 O O . LEU A 1 90 ? -3.475 15.897 -5.490 1.00 97.56 90 LEU A O 1
ATOM 664 N N . PRO A 1 91 ? -4.004 14.069 -6.713 1.00 97.38 91 PRO A N 1
ATOM 665 C CA . PRO A 1 91 ? -4.835 14.787 -7.670 1.00 97.38 91 PRO A CA 1
ATOM 666 C C . PRO A 1 91 ? -5.988 15.523 -6.978 1.00 97.38 91 PRO A C 1
ATOM 668 O O . PRO A 1 91 ? -6.614 14.998 -6.054 1.00 97.38 91 PRO A O 1
ATOM 671 N N . SER A 1 92 ? -6.266 16.746 -7.430 1.00 95.62 92 SER A N 1
ATOM 672 C CA . SER A 1 92 ? -7.381 17.560 -6.932 1.00 95.62 92 SER A CA 1
ATOM 673 C C . SER A 1 92 ? -8.715 17.210 -7.586 1.00 95.62 92 SER A C 1
ATOM 675 O O . SER A 1 92 ? -9.762 17.492 -7.012 1.00 95.62 92 SER A O 1
ATOM 677 N N . GLN A 1 93 ? -8.672 16.615 -8.778 1.00 97.19 93 GLN A N 1
ATOM 678 C CA . GLN A 1 93 ? -9.850 16.194 -9.519 1.00 97.19 93 GLN A CA 1
ATOM 679 C C . GLN A 1 93 ? -10.113 14.698 -9.297 1.00 97.19 93 GLN A C 1
ATOM 681 O O . GLN A 1 93 ? -9.162 13.922 -9.165 1.00 97.19 93 GLN A O 1
ATOM 686 N N . PRO A 1 94 ? -11.385 14.282 -9.260 1.00 98.12 94 PRO A N 1
ATOM 687 C CA . PRO A 1 94 ? -11.751 12.878 -9.332 1.00 98.12 94 PRO A CA 1
ATOM 688 C C . PRO A 1 94 ? -11.293 12.255 -10.655 1.00 98.12 94 PRO A C 1
ATOM 690 O O . PRO A 1 94 ? -11.289 12.908 -11.701 1.00 98.12 94 PRO A O 1
ATOM 693 N N . GLY A 1 95 ? -10.902 10.984 -10.619 1.00 97.94 95 GLY A N 1
ATOM 694 C CA . GLY A 1 95 ? -10.440 10.281 -11.810 1.00 97.94 95 GLY A CA 1
ATOM 695 C C . GLY A 1 95 ? -9.518 9.106 -11.523 1.00 97.94 95 GLY A C 1
ATOM 696 O O . GLY A 1 95 ? -9.343 8.675 -10.384 1.00 97.94 95 GLY A O 1
ATOM 697 N N . THR A 1 96 ? -8.931 8.585 -12.596 1.00 98.25 96 THR A N 1
ATOM 698 C CA . THR A 1 96 ? -7.966 7.484 -12.558 1.00 98.25 96 THR A CA 1
ATOM 699 C C . THR A 1 96 ? -6.628 7.966 -13.103 1.00 98.25 96 THR A C 1
ATOM 701 O O . THR A 1 96 ? -6.569 8.550 -14.184 1.00 98.25 96 THR A O 1
ATOM 704 N N . TYR A 1 97 ? -5.561 7.719 -12.350 1.00 98.19 97 TYR A N 1
ATOM 705 C CA . TYR A 1 97 ? -4.227 8.251 -12.596 1.00 98.19 97 TYR A CA 1
ATOM 706 C C . TYR A 1 97 ? -3.205 7.110 -12.597 1.00 98.19 97 TYR A C 1
ATOM 708 O O . TYR A 1 97 ? -3.087 6.412 -11.587 1.00 98.19 97 TYR A O 1
ATOM 716 N N . PRO A 1 98 ? -2.441 6.899 -13.683 1.00 98.12 98 PRO A N 1
ATOM 717 C CA . PRO A 1 98 ? -1.431 5.846 -13.726 1.00 98.12 98 PRO A CA 1
ATOM 718 C C . PRO A 1 98 ? -0.360 6.051 -12.653 1.00 98.12 98 PRO A C 1
ATOM 720 O O . PRO A 1 98 ? 0.141 7.168 -12.483 1.00 98.12 98 PRO A O 1
ATOM 723 N N . LEU A 1 99 ? 0.036 4.981 -11.962 1.00 97.88 99 LEU A N 1
ATOM 724 C CA . LEU A 1 99 ? 1.171 5.041 -11.043 1.00 97.88 99 LEU A CA 1
ATOM 725 C C . LEU A 1 99 ? 2.496 5.007 -11.810 1.00 97.88 99 LEU A C 1
ATOM 727 O O . LEU A 1 99 ? 2.626 4.396 -12.873 1.00 97.88 99 LEU A O 1
ATOM 731 N N . VAL A 1 100 ? 3.510 5.670 -11.259 1.00 97.38 100 VAL A N 1
ATOM 732 C CA . VAL A 1 100 ? 4.887 5.529 -11.735 1.00 97.38 100 VAL A CA 1
ATOM 733 C C . VAL A 1 100 ? 5.422 4.178 -11.241 1.00 97.38 100 VAL A C 1
ATOM 735 O O . VAL A 1 100 ? 5.399 3.941 -10.026 1.00 97.38 100 VAL A O 1
ATOM 738 N N . PRO A 1 101 ? 5.917 3.297 -12.133 1.00 94.19 101 PRO A N 1
ATOM 739 C CA . PRO A 1 101 ? 6.440 1.991 -11.741 1.00 94.19 101 PRO A CA 1
ATOM 740 C C . PRO A 1 101 ? 7.510 2.092 -10.652 1.00 94.19 101 PRO A C 1
ATOM 742 O O . PRO A 1 101 ? 8.350 2.990 -10.685 1.00 94.19 101 PRO A O 1
ATOM 745 N N . ALA A 1 102 ? 7.475 1.166 -9.691 1.00 91.75 102 ALA A N 1
ATOM 746 C CA . ALA A 1 102 ? 8.419 1.084 -8.570 1.00 91.75 102 ALA A CA 1
ATOM 747 C C . ALA A 1 102 ? 8.521 2.346 -7.679 1.00 91.75 102 ALA A C 1
ATOM 749 O O . ALA A 1 102 ? 9.470 2.474 -6.908 1.00 91.75 102 ALA A O 1
ATOM 750 N N . SER A 1 103 ? 7.555 3.271 -7.750 1.00 95.50 103 SER A N 1
ATOM 751 C CA . SER A 1 103 ? 7.521 4.458 -6.878 1.00 95.50 103 SER A CA 1
ATOM 752 C C . SER A 1 103 ? 6.820 4.215 -5.537 1.00 95.50 103 SER A C 1
ATOM 754 O O . SER A 1 103 ? 7.068 4.937 -4.571 1.00 95.50 103 SER A O 1
ATOM 756 N N . LEU A 1 104 ? 5.939 3.212 -5.480 1.00 96.12 104 LEU A N 1
ATOM 757 C CA . LEU A 1 104 ? 5.137 2.891 -4.308 1.00 96.12 104 LEU A CA 1
ATOM 758 C C . LEU A 1 104 ? 6.003 2.299 -3.195 1.00 96.12 104 LEU A C 1
ATOM 760 O O . LEU A 1 104 ? 6.772 1.374 -3.428 1.00 96.12 104 LEU A O 1
ATOM 764 N N . ASN A 1 105 ? 5.839 2.803 -1.978 1.00 95.25 105 ASN A N 1
ATOM 765 C CA . ASN A 1 105 ? 6.348 2.229 -0.736 1.00 95.25 105 ASN A CA 1
ATOM 766 C C . ASN A 1 105 ? 5.431 2.614 0.433 1.00 95.25 105 ASN A C 1
ATOM 768 O O . ASN A 1 105 ? 4.586 3.507 0.316 1.00 95.25 105 ASN A O 1
ATOM 772 N N . ARG A 1 106 ? 5.596 1.928 1.564 1.00 93.88 106 ARG A N 1
ATOM 773 C CA . ARG A 1 106 ? 4.909 2.247 2.816 1.00 93.88 106 ARG A CA 1
ATOM 774 C C . ARG A 1 106 ? 5.930 2.382 3.936 1.00 93.88 106 ARG A C 1
ATOM 776 O O . ARG A 1 106 ? 6.733 1.475 4.158 1.00 93.88 106 ARG A O 1
ATOM 783 N N . ASP A 1 107 ? 5.898 3.505 4.640 1.00 90.56 107 ASP A N 1
ATOM 784 C CA . ASP A 1 107 ? 6.810 3.734 5.756 1.00 90.56 107 ASP A CA 1
ATOM 785 C C . ASP A 1 107 ? 6.319 3.103 7.069 1.00 90.56 107 ASP A C 1
ATOM 787 O O . ASP A 1 107 ? 5.176 2.652 7.202 1.00 90.56 107 ASP A O 1
ATOM 791 N N . ALA A 1 108 ? 7.209 3.062 8.062 1.00 88.06 108 ALA A N 1
ATOM 792 C CA . ALA A 1 108 ? 6.930 2.472 9.367 1.00 88.06 108 ALA A CA 1
ATOM 793 C C . ALA A 1 108 ? 5.858 3.227 10.181 1.00 88.06 108 ALA A C 1
ATOM 795 O O . ALA A 1 108 ? 5.377 2.685 11.177 1.00 88.06 108 ALA A O 1
ATOM 796 N N . GLN A 1 109 ? 5.455 4.438 9.771 1.00 90.00 109 GLN A N 1
ATOM 797 C CA . GLN A 1 109 ? 4.341 5.183 10.377 1.00 90.00 109 GLN A CA 1
ATOM 798 C C . GLN A 1 109 ? 2.992 4.859 9.715 1.00 90.00 109 GLN A C 1
ATOM 800 O O . GLN A 1 109 ? 1.945 5.282 10.205 1.00 90.00 109 GLN A O 1
ATOM 805 N N . GLY A 1 110 ? 3.010 4.100 8.616 1.00 91.25 110 GLY A N 1
ATOM 806 C CA . GLY A 1 110 ? 1.825 3.722 7.857 1.00 91.25 110 GLY A CA 1
ATOM 807 C C . GLY A 1 110 ? 1.468 4.686 6.725 1.00 91.25 110 GLY A C 1
ATOM 808 O O . GLY A 1 110 ? 0.351 4.607 6.217 1.00 91.25 110 GLY A O 1
ATOM 809 N N . VAL A 1 111 ? 2.375 5.580 6.320 1.00 94.56 111 VAL A N 1
ATOM 810 C CA . VAL A 1 111 ? 2.161 6.478 5.176 1.00 94.56 111 VAL A CA 1
ATOM 811 C C . VAL A 1 111 ? 2.565 5.766 3.889 1.00 94.56 111 VAL A C 1
ATOM 813 O O . VAL A 1 111 ? 3.690 5.279 3.762 1.00 94.56 111 VAL A O 1
ATOM 816 N N . TYR A 1 112 ? 1.662 5.740 2.911 1.00 96.19 112 TYR A N 1
ATOM 817 C CA . TYR A 1 112 ? 1.985 5.352 1.543 1.00 96.19 112 TYR A CA 1
ATOM 818 C C . TYR A 1 112 ? 2.634 6.526 0.827 1.00 96.19 112 TYR A C 1
ATOM 820 O O . TYR A 1 112 ? 2.104 7.638 0.853 1.00 96.19 112 TYR A O 1
ATOM 828 N N . ARG A 1 113 ? 3.756 6.274 0.160 1.00 97.19 113 ARG A N 1
ATOM 829 C CA . ARG A 1 113 ? 4.439 7.239 -0.704 1.00 97.19 113 ARG A CA 1
ATOM 830 C C . ARG A 1 113 ? 4.540 6.635 -2.088 1.00 97.19 113 ARG A C 1
ATOM 832 O O . ARG A 1 113 ? 4.897 5.469 -2.220 1.00 97.19 113 ARG A O 1
ATOM 839 N N . PHE A 1 114 ? 4.191 7.408 -3.100 1.00 97.38 114 PHE A N 1
ATOM 840 C CA . PHE A 1 114 ? 4.177 6.963 -4.489 1.00 97.38 114 PHE A CA 1
ATOM 841 C C . PHE A 1 114 ? 4.270 8.172 -5.417 1.00 97.38 114 PHE A C 1
ATOM 843 O O . PHE A 1 114 ? 4.219 9.314 -4.965 1.00 97.38 114 PHE A O 1
ATOM 850 N N . ALA A 1 115 ? 4.401 7.937 -6.716 1.00 97.94 115 ALA A N 1
ATOM 851 C CA . ALA A 1 115 ? 4.226 8.967 -7.728 1.00 97.94 115 ALA A CA 1
ATOM 852 C C . ALA A 1 115 ? 3.166 8.526 -8.738 1.00 97.94 115 ALA A C 1
ATOM 854 O O . ALA A 1 115 ? 3.005 7.335 -9.012 1.00 97.94 115 ALA A O 1
ATOM 855 N N . TRP A 1 116 ? 2.437 9.490 -9.285 1.00 98.12 116 TRP A N 1
ATOM 856 C CA . TRP A 1 116 ? 1.409 9.275 -10.302 1.00 98.12 116 TRP A CA 1
ATOM 857 C C . TRP A 1 116 ? 1.650 10.197 -11.497 1.00 98.12 116 TRP A C 1
ATOM 859 O O . TRP A 1 116 ? 2.386 11.178 -11.389 1.00 98.12 116 TRP A O 1
ATOM 869 N N . LYS A 1 117 ? 1.073 9.855 -12.651 1.00 97.56 117 LYS A N 1
ATOM 870 C CA . LYS A 1 117 ? 1.193 10.639 -13.886 1.00 97.56 117 LYS A CA 1
ATOM 871 C C . LYS A 1 117 ? -0.054 11.483 -14.123 1.00 97.56 117 LYS A C 1
ATOM 873 O O . LYS A 1 117 ? -1.164 10.950 -14.160 1.00 97.56 117 LYS A O 1
ATOM 878 N N . GLY A 1 118 ? 0.140 12.786 -14.312 1.00 94.38 118 GLY A N 1
ATOM 879 C CA . GLY A 1 118 ? -0.914 13.703 -14.743 1.00 94.38 118 GLY A CA 1
ATOM 880 C C . GLY A 1 118 ? -1.274 13.550 -16.222 1.00 94.38 118 GLY A C 1
ATOM 881 O O . GLY A 1 118 ? -0.649 12.787 -16.958 1.00 94.38 118 GLY A O 1
ATOM 882 N N . SER A 1 119 ? -2.263 14.321 -16.682 1.00 89.62 119 SER A N 1
ATOM 883 C CA . SER A 1 119 ? -2.706 14.326 -18.088 1.00 89.62 119 SER A CA 1
ATOM 884 C C . SER A 1 119 ? -1.598 14.727 -19.070 1.00 89.62 119 SER A C 1
ATOM 886 O O . SER A 1 119 ? -1.573 14.239 -20.195 1.00 89.62 119 SER A O 1
ATOM 888 N N . GLY A 1 120 ? -0.652 15.566 -18.636 1.00 91.31 120 GLY A N 1
ATOM 889 C CA . GLY A 1 120 ? 0.538 15.941 -19.406 1.00 91.31 120 GLY A CA 1
ATOM 890 C C . GLY A 1 120 ? 1.696 14.937 -19.335 1.00 91.31 120 GLY A C 1
ATOM 891 O O . GLY A 1 120 ? 2.769 15.219 -19.857 1.00 91.31 120 GLY A O 1
ATOM 892 N N . GLY A 1 121 ? 1.528 13.797 -18.654 1.00 92.00 121 GLY A N 1
ATOM 893 C CA . GLY A 1 121 ? 2.585 12.799 -18.450 1.00 92.00 121 GLY A CA 1
ATOM 894 C C . GLY A 1 121 ? 3.626 13.164 -17.383 1.00 92.00 121 GLY A C 1
ATOM 895 O O . GLY A 1 121 ? 4.500 12.345 -17.089 1.00 92.00 121 GLY A O 1
ATOM 896 N N . GLU A 1 122 ? 3.525 14.353 -16.781 1.00 94.81 122 GLU A N 1
ATOM 897 C CA . GLU A 1 122 ? 4.353 14.778 -15.651 1.00 94.81 122 GLU A CA 1
ATOM 898 C C . GLU A 1 122 ? 4.142 13.856 -14.444 1.00 94.81 122 GLU A C 1
ATOM 900 O O . GLU A 1 122 ? 3.019 13.436 -14.153 1.00 94.81 122 GLU A O 1
ATOM 905 N N . GLN A 1 123 ? 5.236 13.529 -13.754 1.00 96.88 123 GLN A N 1
ATOM 906 C CA . GLN A 1 123 ? 5.216 12.693 -12.559 1.00 96.88 123 GLN A CA 1
ATOM 907 C C . GLN A 1 123 ? 5.082 13.567 -11.315 1.00 96.88 123 GLN A C 1
ATOM 909 O O . GLN A 1 123 ? 5.933 14.415 -11.054 1.00 96.88 123 GLN A O 1
ATOM 914 N N . THR A 1 124 ? 4.056 13.315 -10.511 1.00 97.19 124 THR A N 1
ATOM 915 C CA . THR A 1 124 ? 3.807 14.053 -9.274 1.00 97.19 124 THR A CA 1
ATOM 916 C C . THR A 1 124 ? 3.988 13.125 -8.072 1.00 97.19 124 THR A C 1
ATOM 918 O O . THR A 1 124 ? 3.286 12.112 -7.975 1.00 97.19 124 THR A O 1
ATOM 921 N N . PRO A 1 125 ? 4.921 13.421 -7.146 1.00 97.38 125 PRO A N 1
ATOM 922 C CA . PRO A 1 125 ? 5.056 12.658 -5.913 1.00 97.38 125 PRO A CA 1
ATOM 923 C C . PRO A 1 125 ? 3.867 12.930 -4.986 1.00 97.38 125 PRO A C 1
ATOM 925 O O . PRO A 1 125 ? 3.414 14.065 -4.851 1.00 97.38 125 PRO A O 1
ATOM 928 N N . ALA A 1 126 ? 3.393 11.889 -4.311 1.00 97.38 126 ALA A N 1
ATOM 929 C CA . ALA A 1 126 ? 2.268 11.944 -3.392 1.00 97.38 126 ALA A CA 1
ATOM 930 C C . ALA A 1 126 ? 2.536 11.130 -2.122 1.00 97.38 126 ALA A C 1
ATOM 932 O O . ALA A 1 126 ? 3.294 10.153 -2.122 1.00 97.38 126 ALA A O 1
ATOM 933 N N . ALA A 1 127 ? 1.883 11.534 -1.034 1.00 96.81 127 ALA A N 1
ATOM 934 C CA . ALA A 1 127 ? 1.881 10.802 0.221 1.00 96.81 127 ALA A CA 1
ATOM 935 C C . ALA A 1 127 ? 0.484 10.796 0.853 1.00 96.81 127 ALA A C 1
ATOM 937 O O . ALA A 1 127 ? -0.191 11.828 0.907 1.00 96.81 127 ALA A O 1
ATOM 938 N N . ALA A 1 128 ? 0.064 9.634 1.354 1.00 96.69 128 ALA A N 1
ATOM 939 C CA . ALA A 1 128 ? -1.228 9.454 2.006 1.00 96.69 128 ALA A CA 1
ATOM 940 C C . ALA A 1 128 ? -1.146 8.435 3.153 1.00 96.69 128 ALA A C 1
ATOM 942 O O . ALA A 1 128 ? -0.734 7.294 2.949 1.00 96.69 128 ALA A O 1
ATOM 943 N N . SER A 1 129 ? -1.573 8.815 4.359 1.00 95.62 129 SER A N 1
ATOM 944 C CA . SER A 1 129 ? -1.723 7.887 5.498 1.00 95.62 129 SER A CA 1
ATOM 945 C C . SER A 1 129 ? -3.077 7.183 5.526 1.00 95.62 129 SER A C 1
ATOM 947 O O . SER A 1 129 ? -3.215 6.144 6.175 1.00 95.62 129 SER A O 1
ATOM 949 N N . ARG A 1 130 ? -4.082 7.745 4.848 1.00 95.88 130 ARG A N 1
ATOM 950 C CA . ARG A 1 130 ? -5.426 7.182 4.721 1.00 95.88 130 ARG A CA 1
ATOM 951 C C . ARG A 1 130 ? -5.701 6.868 3.259 1.00 95.88 130 ARG A C 1
ATOM 953 O O . ARG A 1 130 ? -5.938 7.762 2.452 1.00 95.88 130 ARG A O 1
ATOM 960 N N . LEU A 1 131 ? -5.604 5.586 2.935 1.00 96.50 131 LEU A N 1
ATOM 961 C CA . LEU A 1 131 ? -5.677 5.088 1.574 1.00 96.50 131 LEU A CA 1
ATOM 962 C C . LEU A 1 131 ? -6.191 3.646 1.593 1.00 96.50 131 LEU A C 1
ATOM 964 O O . LEU A 1 131 ? -5.800 2.856 2.458 1.00 96.50 131 LEU A O 1
ATOM 968 N N . GLN A 1 132 ? -7.071 3.314 0.654 1.00 97.38 132 GLN A N 1
ATOM 969 C CA . GLN A 1 132 ? -7.557 1.950 0.458 1.00 97.38 132 GLN A CA 1
ATOM 970 C C . GLN A 1 132 ? -6.727 1.250 -0.619 1.00 97.38 132 GLN A C 1
ATOM 972 O O . GLN A 1 132 ? -6.289 1.888 -1.572 1.00 97.38 132 GLN A O 1
ATOM 977 N N . LEU A 1 133 ? -6.535 -0.061 -0.499 1.00 96.94 133 LEU A N 1
ATOM 978 C CA . LEU A 1 133 ? -5.974 -0.875 -1.577 1.00 96.94 133 LEU A CA 1
ATOM 979 C C . LEU A 1 133 ? -7.083 -1.708 -2.215 1.00 96.94 133 LEU A C 1
ATOM 981 O O . LEU A 1 133 ? -8.008 -2.159 -1.533 1.00 96.94 133 LEU A O 1
ATOM 985 N N . ALA A 1 134 ? -6.975 -1.929 -3.518 1.00 96.50 134 ALA A N 1
ATOM 986 C CA . ALA A 1 134 ? -7.826 -2.839 -4.268 1.00 96.50 134 ALA A CA 1
ATOM 987 C C . ALA A 1 134 ? -6.979 -3.608 -5.285 1.00 96.50 134 ALA A C 1
ATOM 989 O O . ALA A 1 134 ? -6.061 -3.049 -5.883 1.00 96.50 134 ALA A O 1
ATOM 990 N N . GLN A 1 135 ? -7.290 -4.885 -5.489 1.00 96.12 135 GLN A N 1
ATOM 991 C CA . GLN A 1 135 ? -6.659 -5.662 -6.549 1.00 96.12 135 GLN A CA 1
ATOM 992 C C . GLN A 1 135 ? -7.238 -5.234 -7.906 1.00 96.12 135 GLN A C 1
ATOM 994 O O . GLN A 1 135 ? -8.452 -5.078 -8.037 1.00 96.12 135 GLN A O 1
ATOM 999 N N . SER A 1 136 ? -6.376 -5.060 -8.903 1.00 96.31 136 SER A N 1
ATOM 1000 C CA . SER A 1 136 ? -6.731 -4.733 -10.288 1.00 96.31 136 SER A CA 1
ATOM 1001 C C . SER A 1 136 ? -5.768 -5.424 -11.262 1.00 96.31 136 SER A C 1
ATOM 1003 O O . SER A 1 136 ? -4.847 -6.123 -10.843 1.00 96.31 136 SER A O 1
ATOM 1005 N N . GLU A 1 137 ? -5.980 -5.253 -12.563 1.00 96.38 137 GLU A N 1
ATOM 1006 C CA . GLU A 1 137 ? -5.050 -5.697 -13.614 1.00 96.38 137 GLU A CA 1
ATOM 1007 C C . GLU A 1 137 ? -3.946 -4.668 -13.889 1.00 96.38 137 GLU A C 1
ATOM 1009 O O . GLU A 1 137 ? -2.930 -4.992 -14.499 1.00 96.38 137 GLU A O 1
ATOM 1014 N N . VAL A 1 138 ? -4.132 -3.430 -13.420 1.00 97.00 138 VAL A N 1
ATOM 1015 C CA . VAL A 1 138 ? -3.219 -2.306 -13.647 1.00 97.00 138 VAL A CA 1
ATOM 1016 C C . VAL A 1 138 ? -2.953 -1.527 -12.360 1.00 97.00 138 VAL A C 1
ATOM 1018 O O . VAL A 1 138 ? -3.839 -1.363 -11.520 1.00 97.00 138 VAL A O 1
ATOM 1021 N N . ASP A 1 139 ? -1.726 -1.018 -12.237 1.00 98.00 139 ASP A N 1
ATOM 1022 C CA . ASP A 1 139 ? -1.291 -0.165 -11.131 1.00 98.00 139 ASP A CA 1
ATOM 1023 C C . ASP A 1 139 ? -1.726 1.292 -11.368 1.00 98.00 139 ASP A C 1
ATOM 1025 O O . ASP A 1 139 ? -1.157 2.014 -12.196 1.00 98.00 139 ASP A O 1
ATOM 1029 N N . GLN A 1 140 ? -2.735 1.748 -10.628 1.00 98.19 140 GLN A N 1
ATOM 1030 C CA . GLN A 1 140 ? -3.301 3.089 -10.769 1.00 98.19 140 GLN A CA 1
ATOM 1031 C C . GLN A 1 140 ? -3.882 3.633 -9.460 1.00 98.19 140 GLN A C 1
ATOM 1033 O O . GLN A 1 140 ? -4.338 2.900 -8.585 1.00 98.19 140 GLN A O 1
ATOM 1038 N N . LEU A 1 141 ? -3.887 4.953 -9.332 1.00 98.50 141 LEU A N 1
ATOM 1039 C CA . LEU A 1 141 ? -4.587 5.677 -8.283 1.00 98.50 141 LEU A CA 1
ATOM 1040 C C . LEU A 1 141 ? -5.987 6.048 -8.778 1.00 98.50 141 LEU A C 1
ATOM 1042 O O . LEU A 1 141 ? -6.122 6.709 -9.805 1.00 98.50 141 LEU A O 1
ATOM 1046 N N . VAL A 1 142 ? -7.017 5.699 -8.014 1.00 98.38 142 VAL A N 1
ATOM 1047 C CA . VAL A 1 142 ? -8.390 6.169 -8.223 1.00 98.38 142 VAL A CA 1
ATOM 1048 C C . VAL A 1 142 ? -8.737 7.180 -7.136 1.00 98.38 142 VAL A C 1
ATOM 1050 O O . VAL A 1 142 ? -8.669 6.877 -5.942 1.00 98.38 142 VAL A O 1
ATOM 1053 N N . VAL A 1 143 ? -9.114 8.385 -7.554 1.00 98.12 143 VAL A N 1
ATOM 1054 C CA . VAL A 1 143 ? -9.617 9.450 -6.683 1.00 98.12 143 VAL A CA 1
ATOM 1055 C C . VAL A 1 143 ? -11.127 9.552 -6.910 1.00 98.12 143 VAL A C 1
ATOM 1057 O O . VAL A 1 143 ? -11.533 10.010 -7.977 1.00 98.12 143 VAL A O 1
ATOM 1060 N N . PRO A 1 144 ? -11.972 9.084 -5.975 1.00 97.62 144 PRO A N 1
ATOM 1061 C CA . PRO A 1 144 ? -13.422 9.182 -6.121 1.00 97.62 144 PRO A CA 1
ATOM 1062 C C . PRO A 1 144 ? -13.923 10.609 -5.850 1.00 97.62 144 PRO A C 1
ATOM 1064 O O . PRO A 1 144 ? -13.236 11.400 -5.203 1.00 97.62 144 PRO A O 1
ATOM 1067 N N . ASP A 1 145 ? -15.156 10.910 -6.272 1.00 96.81 145 ASP A N 1
ATOM 1068 C CA . ASP A 1 145 ? -15.837 12.176 -5.943 1.00 96.81 145 ASP A CA 1
ATOM 1069 C C . ASP A 1 145 ? -16.030 12.352 -4.428 1.00 96.81 145 ASP A C 1
ATOM 1071 O O . ASP A 1 145 ? -16.004 13.462 -3.897 1.00 96.81 145 ASP A O 1
ATOM 1075 N N . GLN A 1 146 ? -16.228 11.237 -3.719 1.00 95.19 146 GLN A N 1
ATOM 1076 C CA . GLN A 1 146 ? -16.383 11.185 -2.271 1.00 95.19 146 GLN A CA 1
ATOM 1077 C C . GLN A 1 146 ? -15.632 9.986 -1.693 1.00 95.19 146 GLN A C 1
ATOM 1079 O O . GLN A 1 146 ? -15.663 8.887 -2.243 1.00 95.19 146 GLN A O 1
ATOM 1084 N N . GLY A 1 147 ? -15.008 10.191 -0.534 1.00 94.88 147 GLY A N 1
ATOM 1085 C CA . GLY A 1 147 ? -14.293 9.149 0.195 1.00 94.88 147 GLY A CA 1
ATOM 1086 C C . GLY A 1 147 ? -12.777 9.235 0.057 1.00 94.88 147 GLY A C 1
ATOM 1087 O O . GLY A 1 147 ? -12.207 10.288 -0.235 1.00 94.88 147 GLY A O 1
ATOM 1088 N N . ASP A 1 148 ? -12.125 8.115 0.351 1.00 97.38 148 ASP A N 1
ATOM 1089 C CA . ASP A 1 148 ? -10.672 8.013 0.398 1.00 97.38 148 ASP A CA 1
ATOM 1090 C C . ASP A 1 148 ? -10.107 7.513 -0.935 1.00 97.38 148 ASP A C 1
ATOM 1092 O O . ASP A 1 148 ? -10.765 6.728 -1.622 1.00 97.38 148 ASP A O 1
ATOM 1096 N N . PRO A 1 149 ? -8.890 7.940 -1.313 1.00 97.88 149 PRO A N 1
ATOM 1097 C CA . PRO A 1 149 ? -8.242 7.446 -2.519 1.00 97.88 149 PRO A 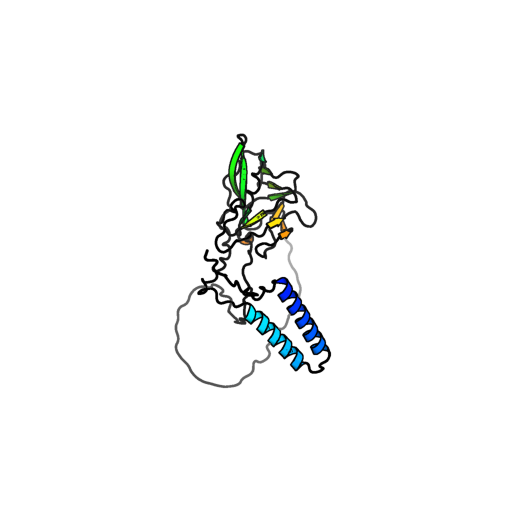CA 1
ATOM 1098 C C . PRO A 1 149 ? -8.007 5.934 -2.440 1.00 97.88 149 PRO A C 1
ATOM 1100 O O . PRO A 1 149 ? -7.719 5.382 -1.370 1.00 97.88 149 PRO A O 1
ATOM 1103 N N . VAL A 1 150 ? -8.074 5.280 -3.598 1.00 98.31 150 VAL A N 1
ATOM 1104 C CA . VAL A 1 150 ? -7.845 3.842 -3.746 1.00 98.31 150 VAL A CA 1
ATOM 1105 C C . VAL A 1 150 ? -6.613 3.621 -4.620 1.00 98.31 150 VAL A C 1
ATOM 1107 O O . VAL A 1 150 ? -6.592 4.058 -5.768 1.00 98.31 150 VAL A O 1
ATOM 1110 N N . LEU A 1 151 ? -5.595 2.921 -4.114 1.00 98.00 151 LEU A N 1
ATOM 1111 C CA . LEU A 1 151 ? -4.558 2.347 -4.974 1.00 98.00 151 LEU A CA 1
ATOM 1112 C C . LEU A 1 151 ? -5.059 1.007 -5.491 1.00 98.00 151 LEU A C 1
ATOM 1114 O O . LEU A 1 151 ? -5.202 0.037 -4.742 1.00 98.00 151 LEU A O 1
ATOM 1118 N N . GLN A 1 152 ? -5.330 0.979 -6.784 1.00 97.88 152 GLN A N 1
ATOM 1119 C CA . GLN A 1 152 ? -5.533 -0.241 -7.532 1.00 97.88 152 GLN A CA 1
ATOM 1120 C C . GLN A 1 152 ? -4.172 -0.778 -7.941 1.00 97.88 152 GLN A C 1
ATOM 1122 O O . GLN A 1 152 ? -3.368 -0.054 -8.520 1.00 97.88 152 GLN A O 1
ATOM 1127 N N . LEU A 1 153 ? -3.899 -2.021 -7.583 1.00 97.00 153 LEU A N 1
ATOM 1128 C CA . LEU A 1 153 ? -2.588 -2.628 -7.736 1.00 97.00 153 LEU A CA 1
ATOM 1129 C C . LEU A 1 153 ? -2.753 -4.036 -8.295 1.00 97.00 153 LEU A C 1
ATOM 1131 O O . LEU A 1 153 ? -3.709 -4.739 -7.944 1.00 97.00 153 LEU A O 1
ATOM 1135 N N . THR A 1 154 ? -1.811 -4.471 -9.127 1.00 96.31 154 THR A N 1
ATOM 1136 C CA . THR A 1 154 ? -1.773 -5.875 -9.537 1.00 96.31 154 THR A CA 1
ATOM 1137 C C . THR A 1 154 ? -1.515 -6.775 -8.336 1.00 96.31 154 THR A C 1
ATOM 1139 O O . THR A 1 154 ? -0.951 -6.360 -7.319 1.00 96.31 154 THR A O 1
ATOM 1142 N N . LYS A 1 155 ? -1.928 -8.041 -8.446 1.00 94.00 155 LYS A N 1
ATOM 1143 C CA . LYS A 1 155 ? -1.735 -9.026 -7.374 1.00 94.00 155 LYS A CA 1
ATOM 1144 C C . LYS A 1 155 ? -0.270 -9.115 -6.931 1.00 94.00 155 LYS A C 1
ATOM 1146 O O . LYS A 1 155 ? 0.002 -9.276 -5.742 1.00 94.00 155 LYS A O 1
ATOM 1151 N N . ASP A 1 156 ? 0.641 -8.996 -7.891 1.00 94.56 156 ASP A N 1
ATOM 1152 C CA . ASP A 1 156 ? 2.073 -9.224 -7.724 1.00 94.56 156 ASP A CA 1
ATOM 1153 C C . ASP A 1 156 ? 2.863 -7.946 -7.447 1.00 94.56 156 ASP A C 1
ATOM 1155 O O . ASP A 1 156 ? 4.075 -8.028 -7.266 1.00 94.56 156 ASP A O 1
ATOM 1159 N N . THR A 1 157 ? 2.203 -6.786 -7.373 1.00 95.12 157 THR A N 1
ATOM 1160 C CA . THR A 1 157 ? 2.873 -5.509 -7.115 1.00 95.12 157 THR A CA 1
ATOM 1161 C C . THR A 1 157 ? 3.420 -5.481 -5.683 1.00 95.12 157 THR A C 1
ATOM 1163 O O . THR A 1 157 ? 2.637 -5.441 -4.727 1.00 95.12 157 THR A O 1
ATOM 1166 N N . PRO A 1 158 ? 4.754 -5.489 -5.493 1.00 94.62 158 PRO A N 1
ATOM 1167 C CA . PRO A 1 158 ? 5.335 -5.453 -4.164 1.00 94.62 158 PRO A CA 1
ATOM 1168 C C . PRO A 1 158 ? 5.291 -4.033 -3.595 1.00 94.62 158 PRO A C 1
ATOM 1170 O O . PRO A 1 158 ? 5.580 -3.059 -4.290 1.00 94.62 158 PRO A O 1
ATOM 1173 N N . ILE A 1 159 ? 5.014 -3.919 -2.299 1.00 95.19 159 ILE A N 1
ATOM 1174 C CA . ILE A 1 159 ? 5.096 -2.669 -1.540 1.00 95.19 159 ILE A CA 1
ATOM 1175 C C . ILE A 1 159 ? 6.317 -2.756 -0.615 1.00 95.19 159 ILE A C 1
ATOM 1177 O O . ILE A 1 159 ? 6.262 -3.447 0.405 1.00 95.19 159 ILE A O 1
ATOM 1181 N N . PRO A 1 160 ? 7.436 -2.087 -0.939 1.00 93.25 160 PRO A N 1
ATOM 1182 C CA . PRO A 1 160 ? 8.570 -1.965 -0.039 1.00 93.25 160 PRO A CA 1
ATOM 1183 C C . PRO A 1 160 ? 8.141 -1.332 1.285 1.00 93.25 160 PRO A C 1
ATOM 1185 O O . PRO A 1 160 ? 7.475 -0.293 1.306 1.00 93.25 160 PRO A O 1
ATOM 1188 N N . LEU A 1 161 ? 8.563 -1.947 2.383 1.00 90.25 161 LEU A N 1
ATOM 1189 C CA . LEU A 1 161 ? 8.370 -1.434 3.729 1.00 90.25 161 LEU A CA 1
ATOM 1190 C C . LEU A 1 161 ? 9.661 -0.775 4.205 1.00 90.25 161 LEU A C 1
ATOM 1192 O O . LEU A 1 161 ? 10.685 -1.440 4.394 1.00 90.25 161 LEU A O 1
ATOM 1196 N N . VAL A 1 162 ? 9.607 0.544 4.363 1.00 86.75 162 VAL A N 1
ATOM 1197 C CA . VAL A 1 162 ? 10.776 1.387 4.636 1.00 86.75 162 VAL A CA 1
ATOM 1198 C C . VAL A 1 162 ? 10.724 1.992 6.032 1.00 86.75 162 VAL A C 1
ATOM 1200 O O . VAL A 1 162 ? 9.658 2.175 6.621 1.00 86.75 162 VAL A O 1
ATOM 1203 N N . GLN A 1 163 ? 11.893 2.310 6.584 1.00 78.00 163 GLN A N 1
ATOM 1204 C CA . GLN A 1 163 ? 11.963 3.099 7.811 1.00 78.00 163 GLN A CA 1
ATOM 1205 C C . GLN A 1 163 ? 11.442 4.520 7.556 1.00 78.00 163 GLN A C 1
ATOM 1207 O O . GLN A 1 163 ? 11.570 5.054 6.453 1.00 78.00 163 GLN A O 1
ATOM 1212 N N . SER A 1 164 ? 10.839 5.128 8.578 1.00 68.81 164 SER A N 1
ATOM 1213 C CA . SER A 1 164 ? 10.302 6.489 8.504 1.00 68.81 164 SER A CA 1
ATOM 1214 C C . SER A 1 164 ? 11.352 7.476 7.994 1.00 68.81 164 SER A C 1
ATOM 1216 O O . SER A 1 164 ? 12.500 7.446 8.430 1.00 68.81 164 SER A O 1
ATOM 1218 N N . GLY A 1 165 ? 10.960 8.361 7.077 1.00 57.69 165 GLY A N 1
ATOM 1219 C CA . GLY A 1 165 ? 11.849 9.390 6.526 1.00 57.69 165 GLY A CA 1
ATOM 1220 C C . GLY A 1 165 ? 12.833 8.906 5.454 1.00 57.69 165 GLY A C 1
ATOM 1221 O O . GLY A 1 165 ? 13.501 9.740 4.849 1.00 57.69 165 GLY A O 1
ATOM 1222 N N . VAL A 1 166 ? 12.891 7.603 5.156 1.00 58.12 166 VAL A N 1
ATOM 1223 C CA . VAL A 1 166 ? 13.681 7.071 4.038 1.00 58.12 166 VAL A CA 1
ATOM 1224 C C . VAL A 1 166 ? 12.767 6.894 2.832 1.00 58.12 166 VAL A C 1
ATOM 1226 O O . VAL A 1 166 ? 11.915 6.009 2.806 1.00 58.12 166 VAL A O 1
ATOM 1229 N N . GLN A 1 167 ? 12.940 7.728 1.810 1.00 53.56 167 GLN A N 1
ATOM 1230 C CA . GLN A 1 167 ? 12.343 7.459 0.507 1.00 53.56 167 GLN A CA 1
ATOM 1231 C C . GLN A 1 167 ? 13.119 6.301 -0.127 1.00 53.56 167 GLN A C 1
ATOM 1233 O O . GLN A 1 167 ? 14.342 6.378 -0.243 1.00 53.56 167 GLN A O 1
ATOM 1238 N N . ALA A 1 168 ? 12.433 5.215 -0.500 1.00 52.75 168 ALA A N 1
ATOM 1239 C CA . ALA A 1 168 ? 13.069 4.152 -1.270 1.00 52.75 168 ALA A CA 1
ATOM 1240 C C . ALA A 1 168 ? 13.611 4.771 -2.564 1.00 52.75 168 ALA A C 1
ATOM 1242 O O . ALA A 1 168 ? 12.837 5.230 -3.405 1.00 52.75 168 ALA A O 1
ATOM 1243 N N . ALA A 1 169 ? 14.935 4.828 -2.709 1.00 47.06 169 ALA A N 1
ATOM 1244 C CA . ALA A 1 169 ? 15.526 5.126 -4.001 1.00 47.06 169 ALA A CA 1
ATOM 1245 C C . ALA A 1 169 ? 15.109 4.012 -4.982 1.00 47.06 169 ALA A C 1
ATOM 1247 O O . ALA A 1 169 ? 15.059 2.844 -4.572 1.00 47.06 169 ALA A O 1
ATOM 1248 N N . PRO A 1 170 ? 14.815 4.326 -6.258 1.00 41.81 170 PRO A N 1
ATOM 1249 C CA . PRO A 1 170 ? 14.690 3.289 -7.277 1.00 41.81 170 PRO A CA 1
ATOM 1250 C C . PRO A 1 170 ? 15.970 2.453 -7.243 1.00 41.81 170 PRO A C 1
ATOM 1252 O O . PRO A 1 170 ? 17.050 3.024 -7.116 1.00 41.81 170 PRO A O 1
ATOM 1255 N N . ALA A 1 171 ? 15.838 1.125 -7.273 1.00 41.66 171 ALA A N 1
ATOM 1256 C CA . ALA A 1 171 ? 16.909 0.164 -7.015 1.00 41.66 171 ALA A CA 1
ATOM 1257 C C . ALA A 1 171 ? 18.200 0.484 -7.799 1.00 41.66 171 ALA A C 1
ATOM 1259 O O . ALA A 1 171 ? 18.408 0.012 -8.912 1.00 41.66 171 ALA A O 1
ATOM 1260 N N . GLN A 1 172 ? 19.083 1.285 -7.207 1.00 37.25 172 GLN A N 1
ATOM 1261 C CA . GLN A 1 172 ? 20.443 1.499 -7.665 1.00 37.25 172 GLN A CA 1
ATOM 1262 C C . GLN A 1 172 ? 21.360 0.922 -6.598 1.00 37.25 172 GLN A C 1
ATOM 1264 O O . GLN A 1 172 ? 21.286 1.275 -5.421 1.00 37.25 172 GLN A O 1
ATOM 1269 N N . ALA A 1 173 ? 22.176 -0.037 -7.028 1.00 37.97 173 ALA A N 1
ATOM 1270 C CA . ALA A 1 173 ? 23.132 -0.753 -6.207 1.00 37.97 173 ALA A CA 1
ATOM 1271 C C . ALA A 1 173 ? 24.152 0.230 -5.614 1.00 37.97 173 ALA A C 1
ATOM 1273 O O . ALA A 1 173 ? 25.139 0.574 -6.255 1.00 37.97 173 ALA A O 1
ATOM 1274 N N . SER A 1 174 ? 23.904 0.699 -4.391 1.00 41.44 174 SER A N 1
ATOM 1275 C CA . SER A 1 174 ? 24.867 1.505 -3.648 1.00 41.44 174 SER A CA 1
ATOM 1276 C C . SER A 1 174 ? 25.733 0.585 -2.788 1.00 41.44 174 SER A C 1
ATOM 1278 O O . SER A 1 174 ? 25.237 -0.192 -1.969 1.00 41.44 174 SER A O 1
ATOM 1280 N N . SER A 1 175 ? 27.041 0.633 -3.027 1.00 41.84 175 SER A N 1
ATOM 1281 C CA . SER A 1 175 ? 28.055 -0.317 -2.557 1.00 41.84 175 SER A CA 1
ATOM 1282 C C . SER A 1 175 ? 28.692 0.048 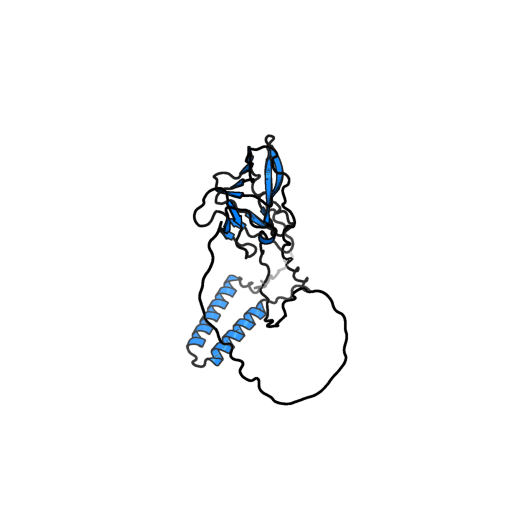-1.208 1.00 41.84 175 SER A C 1
ATOM 1284 O O . SER A 1 175 ? 29.815 -0.365 -0.929 1.00 41.84 175 SER A O 1
ATOM 1286 N N . SER A 1 176 ? 28.014 0.812 -0.347 1.00 44.50 176 SER A N 1
ATOM 1287 C CA . SER A 1 176 ? 28.559 1.219 0.956 1.00 44.50 176 SER A CA 1
ATOM 1288 C C . SER A 1 176 ? 27.877 0.516 2.141 1.00 44.50 176 SER A C 1
ATOM 1290 O O . SER A 1 176 ? 26.765 0.857 2.540 1.00 44.50 176 SER A O 1
ATOM 1292 N N . GLY A 1 177 ? 28.588 -0.440 2.746 1.00 43.91 177 GLY A N 1
ATOM 1293 C CA . GLY A 1 177 ? 28.621 -0.678 4.201 1.00 43.91 177 GLY A CA 1
ATOM 1294 C C . GLY A 1 177 ? 27.484 -1.449 4.883 1.00 43.91 177 GLY A C 1
ATOM 1295 O O . GLY A 1 177 ? 27.765 -2.244 5.772 1.00 43.91 177 GLY A O 1
ATOM 1296 N N . ALA A 1 178 ? 26.224 -1.281 4.491 1.00 45.59 178 ALA A N 1
ATOM 1297 C CA . ALA A 1 178 ? 25.114 -2.101 4.987 1.00 45.59 178 ALA A CA 1
ATOM 1298 C C . ALA A 1 178 ? 23.937 -1.968 4.020 1.00 45.59 178 ALA A C 1
ATOM 1300 O O . ALA A 1 178 ? 23.128 -1.051 4.135 1.00 45.59 178 ALA A O 1
ATOM 1301 N N . SER A 1 179 ? 23.847 -2.869 3.040 1.00 53.72 179 SER A N 1
ATOM 1302 C CA . SER A 1 179 ? 22.724 -2.885 2.099 1.00 53.72 179 SER A CA 1
ATOM 1303 C C . SER A 1 179 ? 21.437 -3.207 2.868 1.00 53.72 179 SER A C 1
ATOM 1305 O O . SER A 1 179 ? 21.179 -4.356 3.235 1.00 53.72 179 SER A O 1
ATOM 1307 N N . PHE A 1 180 ? 20.649 -2.181 3.201 1.00 61.72 180 PHE A N 1
ATOM 1308 C CA . PHE A 1 180 ? 19.315 -2.372 3.756 1.00 61.72 180 PHE A CA 1
ATOM 1309 C C . PHE A 1 180 ? 18.412 -2.853 2.624 1.00 61.72 180 PHE A C 1
ATOM 1311 O O . PHE A 1 180 ? 17.945 -2.064 1.808 1.00 61.72 180 PHE A O 1
ATOM 1318 N N . VAL A 1 181 ? 18.186 -4.163 2.565 1.00 69.50 181 VAL A N 1
ATOM 1319 C CA . VAL A 1 181 ? 17.155 -4.731 1.699 1.00 69.50 181 VAL A CA 1
ATOM 1320 C C . VAL A 1 181 ? 15.813 -4.539 2.416 1.00 69.50 181 VAL A C 1
ATOM 1322 O O . VAL A 1 181 ? 15.625 -5.124 3.497 1.00 69.50 181 VAL A O 1
ATOM 1325 N N . PRO A 1 182 ? 14.893 -3.708 1.883 1.00 79.19 182 PRO A N 1
ATOM 1326 C CA . PRO A 1 182 ? 13.580 -3.540 2.487 1.00 79.19 182 PRO A CA 1
ATOM 1327 C C . PRO A 1 182 ? 12.832 -4.874 2.466 1.00 79.19 182 PRO A C 1
ATOM 1329 O O . PRO A 1 182 ? 13.066 -5.729 1.612 1.00 79.19 182 PRO A O 1
ATOM 1332 N N . ALA A 1 183 ? 11.935 -5.068 3.428 1.00 87.31 183 ALA A N 1
ATOM 1333 C CA . ALA A 1 183 ? 10.954 -6.137 3.305 1.00 87.31 183 ALA A CA 1
ATOM 1334 C C . ALA A 1 183 ? 9.932 -5.741 2.231 1.00 87.31 183 ALA A C 1
ATOM 1336 O O . ALA A 1 183 ? 9.579 -4.565 2.125 1.00 87.31 183 ALA A O 1
ATOM 1337 N N . PHE A 1 184 ? 9.455 -6.705 1.449 1.00 91.31 184 PHE A N 1
ATOM 1338 C CA . PHE A 1 184 ? 8.469 -6.458 0.396 1.00 91.31 184 PHE A CA 1
ATOM 1339 C C . PHE A 1 184 ? 7.137 -7.075 0.784 1.00 91.31 184 PHE A C 1
ATOM 1341 O O . PHE A 1 184 ? 7.060 -8.273 1.058 1.00 91.31 184 PHE A O 1
ATOM 1348 N N . TRP A 1 185 ? 6.096 -6.253 0.796 1.00 94.12 185 TRP A N 1
ATOM 1349 C CA . TRP A 1 185 ? 4.751 -6.642 1.178 1.00 94.12 185 TRP A CA 1
ATOM 1350 C C . TRP A 1 185 ? 3.848 -6.855 -0.033 1.00 94.12 185 TRP A C 1
ATOM 1352 O O . TRP A 1 185 ? 3.764 -6.002 -0.910 1.00 94.12 185 TRP A O 1
ATOM 1362 N N . TYR A 1 186 ? 3.158 -7.991 -0.053 1.00 94.50 186 TYR A N 1
ATOM 1363 C CA . TYR A 1 186 ? 2.232 -8.419 -1.090 1.00 94.50 186 TYR A CA 1
ATOM 1364 C C . TYR A 1 186 ? 0.821 -8.489 -0.486 1.00 94.50 186 TYR A C 1
ATOM 1366 O O . TYR A 1 186 ? 0.428 -9.536 0.044 1.00 94.50 186 TYR A O 1
ATOM 1374 N N . PRO A 1 187 ? 0.053 -7.384 -0.517 1.00 93.06 187 PRO A N 1
ATOM 1375 C CA . PRO A 1 187 ? -1.218 -7.279 0.202 1.00 93.06 187 PRO A CA 1
ATOM 1376 C C . PRO A 1 187 ? -2.271 -8.276 -0.296 1.00 93.06 187 PRO A C 1
ATOM 1378 O O . PRO A 1 187 ? -3.125 -8.692 0.486 1.00 93.06 187 PRO A O 1
ATOM 1381 N N . PHE A 1 188 ? -2.185 -8.698 -1.565 1.00 93.62 188 PHE A N 1
ATOM 1382 C CA . PHE A 1 188 ? -3.162 -9.589 -2.200 1.00 93.62 188 PHE A CA 1
ATOM 1383 C C . PHE A 1 188 ? -2.764 -11.070 -2.234 1.00 93.62 188 PHE A C 1
ATOM 1385 O O . PHE A 1 188 ? -3.276 -11.862 -3.028 1.00 93.62 188 PHE A O 1
ATOM 1392 N N . TYR A 1 189 ? -1.851 -11.472 -1.357 1.00 89.69 189 TYR A N 1
ATOM 1393 C CA . TYR A 1 189 ? -1.535 -12.877 -1.124 1.00 89.69 189 TYR A CA 1
ATOM 1394 C C . TYR A 1 189 ? -2.186 -13.319 0.194 1.00 89.69 189 TYR A C 1
ATOM 1396 O O . TYR A 1 189 ? -1.613 -13.166 1.264 1.00 89.69 189 TYR A O 1
ATOM 1404 N N . GLY A 1 190 ? -3.431 -13.801 0.141 1.00 77.94 190 GLY A N 1
ATOM 1405 C CA . GLY A 1 190 ? -4.224 -14.152 1.325 1.00 77.94 190 GLY A CA 1
ATOM 1406 C C . GLY A 1 190 ? -5.658 -14.581 0.978 1.00 77.94 190 GLY A C 1
ATOM 1407 O O . GLY A 1 190 ? -5.995 -14.662 -0.205 1.00 77.94 190 GLY A O 1
ATOM 1408 N N . PRO A 1 191 ? -6.504 -14.895 1.978 1.00 66.81 191 PRO A N 1
ATOM 1409 C CA . PRO A 1 191 ? -7.877 -15.332 1.733 1.00 66.81 191 PRO A CA 1
ATOM 1410 C C . PRO A 1 191 ? -8.744 -14.203 1.145 1.00 66.81 191 PRO A C 1
ATOM 1412 O O . PRO A 1 191 ? -8.691 -13.078 1.626 1.00 66.81 191 PRO A O 1
ATOM 1415 N N . LEU A 1 192 ? -9.530 -14.562 0.118 1.00 67.12 192 LEU A N 1
ATOM 1416 C CA . LEU A 1 192 ? -10.602 -13.833 -0.591 1.00 67.12 192 LEU A CA 1
ATOM 1417 C C . LEU A 1 192 ? -10.599 -12.289 -0.523 1.00 67.12 192 LEU A C 1
ATOM 1419 O O . LEU A 1 192 ? -10.907 -11.677 0.500 1.00 67.12 192 LEU A O 1
ATOM 1423 N N . PHE A 1 193 ? -10.398 -11.665 -1.688 1.00 74.00 193 PHE A N 1
ATOM 1424 C CA . PHE A 1 193 ? -10.463 -10.215 -1.887 1.00 74.00 193 PHE A CA 1
ATOM 1425 C C . PHE A 1 193 ? -11.895 -9.740 -2.122 1.00 74.00 193 PHE A C 1
ATOM 1427 O O . PHE A 1 193 ? -12.583 -10.229 -3.015 1.00 74.00 193 PHE A O 1
ATOM 1434 N N . ALA A 1 194 ? -12.330 -8.751 -1.339 1.00 70.44 194 ALA A N 1
ATOM 1435 C CA . ALA A 1 194 ? -13.664 -8.162 -1.426 1.00 70.44 194 ALA A CA 1
ATOM 1436 C C . ALA A 1 194 ? -13.574 -6.632 -1.559 1.00 70.44 194 ALA A C 1
ATOM 1438 O O . ALA A 1 194 ? -13.872 -5.892 -0.614 1.00 70.44 194 ALA A O 1
ATOM 1439 N N . GLY A 1 195 ? -13.148 -6.184 -2.745 1.00 88.50 195 GLY A N 1
ATOM 1440 C CA . GLY A 1 195 ? -13.122 -4.775 -3.147 1.00 88.50 195 GLY A CA 1
ATOM 1441 C C . GLY A 1 195 ? -12.103 -3.898 -2.401 1.00 88.50 195 GLY A C 1
ATOM 1442 O O . GLY A 1 195 ? -11.195 -4.418 -1.745 1.00 88.50 195 GLY A O 1
ATOM 1443 N N . PRO A 1 196 ? -12.237 -2.561 -2.514 1.00 95.44 196 PRO A N 1
ATOM 1444 C CA . PRO A 1 196 ? -11.394 -1.601 -1.806 1.00 95.44 196 PRO A CA 1
ATOM 1445 C C . PRO A 1 196 ? -11.500 -1.749 -0.284 1.00 95.44 196 PRO A C 1
ATOM 1447 O O . PRO A 1 196 ? -12.596 -1.712 0.282 1.00 95.44 196 PRO A O 1
ATOM 1450 N N . ARG A 1 197 ? -10.360 -1.923 0.393 1.00 95.69 197 ARG A N 1
ATOM 1451 C CA . ARG A 1 197 ? -10.271 -2.051 1.860 1.00 95.69 197 ARG A CA 1
ATOM 1452 C C . ARG A 1 197 ? -9.026 -1.359 2.397 1.00 95.69 197 ARG A C 1
ATOM 1454 O O . ARG A 1 197 ? -8.086 -1.074 1.659 1.00 95.69 197 ARG A O 1
ATOM 1461 N N . TYR A 1 198 ? -8.995 -1.125 3.704 1.00 94.94 198 TYR A N 1
ATOM 1462 C CA . TYR A 1 198 ? -7.771 -0.733 4.397 1.00 94.94 198 TYR A CA 1
ATOM 1463 C C . TYR A 1 198 ? -6.957 -1.978 4.708 1.00 94.94 198 TYR A C 1
ATOM 1465 O O . TYR A 1 198 ? -7.450 -2.861 5.408 1.00 94.94 198 TYR A O 1
ATOM 1473 N N . TYR A 1 199 ? -5.731 -2.041 4.196 1.00 93.06 199 TYR A N 1
ATOM 1474 C CA . TYR A 1 199 ? -4.819 -3.154 4.429 1.00 93.06 199 TYR A CA 1
ATOM 1475 C C . TYR A 1 199 ? -3.666 -2.715 5.322 1.00 93.06 199 TYR A C 1
ATOM 1477 O O . TYR A 1 199 ? -3.076 -1.651 5.114 1.00 93.06 199 TYR A O 1
ATOM 1485 N N . ASP A 1 200 ? -3.297 -3.580 6.261 1.00 90.25 200 ASP A N 1
ATOM 1486 C CA . ASP A 1 200 ? -2.085 -3.441 7.060 1.00 90.25 200 ASP A CA 1
ATOM 1487 C C . ASP A 1 200 ? -1.234 -4.703 6.994 1.00 90.25 200 ASP A C 1
ATOM 1489 O O . ASP A 1 200 ? -1.781 -5.801 7.159 1.00 90.25 200 ASP A O 1
ATOM 1493 N N . PRO A 1 201 ? 0.091 -4.570 6.794 1.00 88.25 201 PRO A N 1
ATOM 1494 C CA . PRO A 1 201 ? 0.973 -5.716 6.834 1.00 88.25 201 PRO A CA 1
ATOM 1495 C C . PRO A 1 201 ? 1.007 -6.313 8.252 1.00 88.25 201 PRO A C 1
ATOM 1497 O O . PRO A 1 201 ? 0.694 -5.633 9.237 1.00 88.25 201 PRO A O 1
ATOM 1500 N N . PRO A 1 202 ? 1.422 -7.581 8.382 1.00 83.25 202 PRO A N 1
ATOM 1501 C CA . PRO A 1 202 ? 1.776 -8.183 9.662 1.00 83.25 202 PRO A CA 1
ATOM 1502 C C . PRO A 1 202 ? 2.688 -7.271 10.499 1.00 83.25 202 PRO A C 1
ATOM 1504 O O . PRO A 1 202 ? 3.616 -6.661 9.982 1.00 83.25 202 PRO A O 1
ATOM 1507 N N . ARG A 1 203 ? 2.440 -7.174 11.812 1.00 70.75 203 ARG A N 1
ATOM 1508 C CA . ARG A 1 203 ? 3.153 -6.227 12.698 1.00 70.75 203 ARG A CA 1
ATOM 1509 C C . ARG A 1 203 ? 4.637 -6.549 12.896 1.00 70.75 203 ARG A C 1
ATOM 1511 O O . ARG A 1 203 ? 5.398 -5.656 13.253 1.00 70.75 203 ARG A O 1
ATOM 1518 N N . THR A 1 204 ? 5.026 -7.807 12.707 1.00 66.06 204 THR A N 1
ATOM 1519 C CA . THR A 1 204 ? 6.395 -8.304 12.875 1.00 66.06 204 THR A CA 1
ATOM 1520 C C . THR A 1 204 ? 6.963 -8.683 11.523 1.00 66.06 204 THR A C 1
ATOM 1522 O O . THR A 1 204 ? 6.514 -9.652 10.910 1.00 66.06 204 THR A O 1
ATOM 1525 N N . ILE A 1 205 ? 7.941 -7.909 11.061 1.00 66.19 205 ILE A N 1
ATOM 1526 C CA . ILE A 1 205 ? 8.501 -8.061 9.721 1.00 66.19 205 ILE A CA 1
ATOM 1527 C C . ILE A 1 205 ? 10.012 -8.150 9.806 1.00 66.19 205 ILE A C 1
ATOM 1529 O O . ILE A 1 205 ? 10.669 -7.218 10.274 1.00 66.19 205 ILE A O 1
ATOM 1533 N N . THR A 1 206 ? 10.567 -9.253 9.319 1.00 68.75 206 THR A N 1
ATOM 1534 C CA . THR A 1 206 ? 12.013 -9.434 9.195 1.00 68.75 206 THR A CA 1
ATOM 1535 C C . THR A 1 206 ? 12.522 -8.666 7.972 1.00 68.75 206 THR A C 1
ATOM 1537 O O . THR A 1 206 ? 11.946 -8.763 6.888 1.00 68.75 206 THR A O 1
ATOM 1540 N N . SER A 1 207 ? 13.599 -7.889 8.121 1.00 67.25 207 SER A N 1
ATOM 1541 C CA . SER A 1 207 ? 14.255 -7.196 6.993 1.00 67.25 207 SER A CA 1
ATOM 1542 C C . SER A 1 207 ? 14.564 -8.174 5.850 1.00 67.25 207 SER A C 1
ATOM 1544 O O . SER A 1 207 ? 14.970 -9.305 6.109 1.00 67.25 207 SER A O 1
ATOM 1546 N N . GLY A 1 208 ? 14.389 -7.743 4.597 1.00 69.19 208 GLY A N 1
ATOM 1547 C CA . GLY A 1 208 ? 14.680 -8.561 3.413 1.00 69.19 208 GLY A CA 1
ATOM 1548 C C . GLY A 1 208 ? 13.731 -9.742 3.180 1.00 69.19 208 GLY A C 1
ATOM 1549 O O . GLY A 1 208 ? 13.987 -10.550 2.292 1.00 69.19 208 GLY A O 1
ATOM 1550 N N . SER A 1 209 ? 12.649 -9.863 3.959 1.00 80.69 209 SER A N 1
ATOM 1551 C CA . SER A 1 209 ? 11.659 -10.927 3.778 1.00 80.69 209 SER A CA 1
ATOM 1552 C C . SER A 1 209 ? 10.533 -10.530 2.823 1.00 80.69 209 SER A C 1
ATOM 1554 O O . SER A 1 209 ? 10.178 -9.355 2.679 1.00 80.69 209 SER A O 1
ATOM 1556 N N . ARG A 1 210 ? 9.959 -11.551 2.181 1.00 87.38 210 ARG A N 1
ATOM 1557 C CA . ARG A 1 210 ? 8.659 -11.473 1.519 1.00 87.38 210 ARG A CA 1
ATOM 1558 C C . ARG A 1 210 ? 7.571 -11.565 2.587 1.00 87.38 210 ARG A C 1
ATOM 1560 O O . ARG A 1 210 ? 7.540 -12.527 3.350 1.00 87.38 210 ARG A O 1
ATOM 1567 N N . VAL A 1 211 ? 6.690 -10.573 2.626 1.00 87.94 211 VAL A N 1
ATOM 1568 C CA . VAL A 1 211 ? 5.555 -10.495 3.547 1.00 87.94 211 VAL A CA 1
ATOM 1569 C C . VAL A 1 211 ? 4.282 -10.634 2.731 1.00 87.94 211 VAL A C 1
ATOM 1571 O O . VAL A 1 211 ? 4.012 -9.807 1.869 1.00 87.94 211 VAL A O 1
ATOM 1574 N N . GLU A 1 212 ? 3.498 -11.670 2.985 1.00 89.50 212 GLU A N 1
ATOM 1575 C CA . GLU A 1 212 ? 2.264 -11.943 2.246 1.00 89.50 212 GLU A CA 1
ATOM 1576 C C . GLU A 1 212 ? 1.036 -11.640 3.110 1.00 89.50 212 GLU A C 1
ATOM 1578 O O . GLU A 1 212 ? 1.023 -11.904 4.315 1.00 89.50 212 GLU A O 1
ATOM 1583 N N . GLY A 1 213 ? 0.007 -11.068 2.485 1.00 87.44 213 GLY A N 1
ATOM 1584 C CA . GLY A 1 213 ? -1.297 -10.837 3.100 1.00 87.44 213 GLY A CA 1
ATOM 1585 C C . GLY A 1 213 ? -1.279 -9.755 4.172 1.00 87.44 213 GLY A C 1
ATOM 1586 O O . GLY A 1 213 ? -0.360 -8.948 4.263 1.00 87.44 213 GLY A O 1
ATOM 1587 N N . GLY A 1 214 ? -2.321 -9.690 4.991 1.00 85.38 214 GLY A N 1
ATOM 1588 C CA . GLY A 1 214 ? -2.418 -8.676 6.032 1.00 85.38 214 GLY A CA 1
ATOM 1589 C C . GLY A 1 214 ? -3.778 -8.651 6.705 1.00 85.38 214 GLY A C 1
ATOM 1590 O O . GLY A 1 214 ? -4.676 -9.421 6.364 1.00 85.38 214 GLY A O 1
ATOM 1591 N N . THR A 1 215 ? -3.939 -7.748 7.669 1.00 89.25 215 THR A N 1
ATOM 1592 C CA . THR A 1 215 ? -5.267 -7.473 8.226 1.00 89.25 215 THR A CA 1
ATOM 1593 C C . THR A 1 215 ? -5.996 -6.511 7.305 1.00 89.25 215 THR A C 1
ATOM 1595 O O . THR A 1 215 ? -5.449 -5.454 6.987 1.00 89.25 215 THR A O 1
ATOM 1598 N N . GLN A 1 216 ? -7.225 -6.854 6.928 1.00 91.62 216 GLN A N 1
ATOM 1599 C CA . GLN A 1 216 ? -8.112 -5.980 6.169 1.00 91.62 216 GLN A CA 1
ATOM 1600 C C . GLN A 1 216 ? -9.218 -5.410 7.059 1.00 91.62 216 GLN A C 1
ATOM 1602 O O . GLN A 1 216 ? -9.717 -6.091 7.955 1.00 91.62 216 GLN A O 1
ATOM 1607 N N . SER A 1 217 ? -9.614 -4.165 6.804 1.00 92.19 217 SER A N 1
ATOM 1608 C CA . SER A 1 217 ? -10.697 -3.486 7.517 1.00 92.19 217 SER A CA 1
ATOM 1609 C C . SER A 1 217 ? -11.567 -2.670 6.561 1.00 92.19 217 SER A C 1
ATOM 1611 O O . SER A 1 217 ? -11.106 -2.174 5.531 1.00 92.19 217 SER A O 1
ATOM 1613 N N . ALA A 1 218 ? -12.845 -2.516 6.916 1.00 92.88 218 ALA A N 1
ATOM 1614 C CA . ALA A 1 218 ? -13.771 -1.605 6.242 1.00 92.88 218 ALA A CA 1
ATOM 1615 C C . ALA A 1 218 ? -13.531 -0.131 6.616 1.00 92.88 218 ALA A C 1
ATOM 1617 O O . ALA A 1 218 ? -13.886 0.761 5.853 1.00 92.88 218 ALA A O 1
ATOM 1618 N N . ALA A 1 219 ? -12.925 0.118 7.779 1.00 93.19 219 ALA A N 1
ATOM 1619 C CA . ALA A 1 219 ? -12.66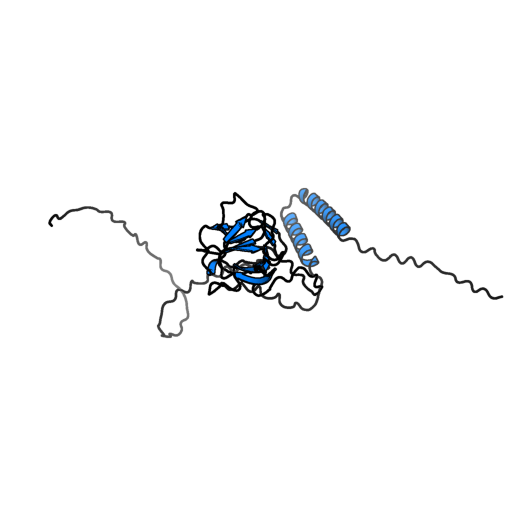5 1.448 8.321 1.00 93.19 219 ALA A CA 1
ATOM 1620 C C . ALA A 1 219 ? -11.159 1.658 8.561 1.00 93.19 219 ALA A C 1
ATOM 1622 O O . ALA A 1 219 ? -10.455 0.687 8.875 1.00 93.19 219 ALA A O 1
ATOM 1623 N N . PRO A 1 220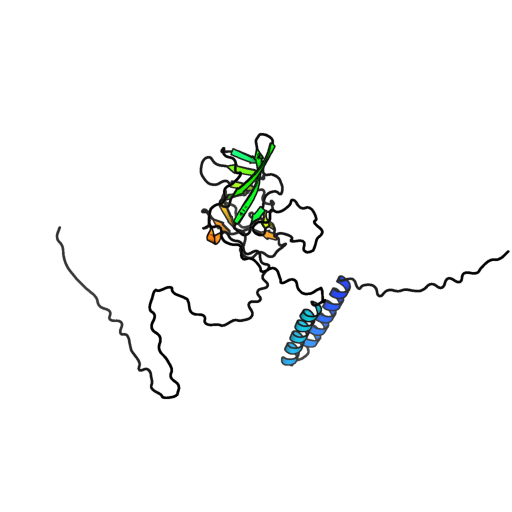 ? -10.652 2.898 8.434 1.00 91.75 220 PRO A N 1
ATOM 1624 C CA . PRO A 1 220 ? -9.248 3.179 8.684 1.00 91.75 220 PRO A CA 1
ATOM 1625 C C . PRO A 1 220 ? -8.929 2.930 10.159 1.00 91.75 220 PRO A C 1
ATOM 1627 O O . PRO A 1 220 ? -9.688 3.334 11.041 1.00 91.75 220 PRO A O 1
ATOM 1630 N N . LYS A 1 221 ? -7.786 2.299 10.445 1.00 89.44 221 LYS A N 1
ATOM 1631 C CA . LYS A 1 221 ? -7.311 2.186 11.829 1.00 89.44 221 LYS A CA 1
ATOM 1632 C C . LYS A 1 221 ? -7.009 3.570 12.418 1.00 89.44 221 LYS A C 1
ATOM 1634 O O . LYS A 1 221 ? -6.639 4.475 11.659 1.00 89.44 221 LYS A O 1
ATOM 1639 N N . PRO A 1 222 ? -7.104 3.752 13.744 1.00 88.88 222 PRO A N 1
ATOM 1640 C CA . PRO A 1 222 ? -6.608 4.957 14.404 1.00 88.88 222 PRO A CA 1
ATOM 1641 C C . PRO A 1 222 ? -5.136 5.213 14.056 1.00 88.88 222 PRO A C 1
ATOM 1643 O O . PRO A 1 222 ? -4.371 4.266 13.884 1.00 88.88 222 PRO A O 1
ATOM 1646 N N . LEU A 1 223 ? -4.720 6.480 13.970 1.00 85.69 223 LEU A N 1
ATOM 1647 C CA . LEU A 1 223 ? -3.345 6.859 13.602 1.00 85.69 223 LEU A CA 1
ATOM 1648 C C . LEU A 1 223 ? -2.278 6.199 14.493 1.00 85.69 223 LEU A C 1
ATOM 1650 O O . LEU A 1 223 ? -1.231 5.780 14.000 1.00 85.69 223 LEU A O 1
ATOM 1654 N N . SER A 1 224 ? -2.574 6.038 15.785 1.00 83.38 224 SER A N 1
ATOM 1655 C CA . SER A 1 224 ? -1.720 5.362 16.770 1.00 83.38 224 SER A CA 1
ATOM 1656 C C . SER A 1 224 ? -1.480 3.877 16.483 1.00 83.38 224 SER A C 1
ATOM 1658 O O . SER A 1 224 ? -0.509 3.311 16.979 1.00 83.38 224 SER A O 1
ATOM 1660 N N . GLU A 1 225 ? -2.335 3.243 15.680 1.00 84.69 225 GLU A N 1
ATOM 1661 C CA . GLU A 1 225 ? -2.300 1.806 15.393 1.00 84.69 225 GLU A CA 1
ATOM 1662 C C . GLU A 1 225 ? -1.784 1.467 13.987 1.00 84.69 225 GLU A C 1
ATOM 1664 O O . GLU A 1 225 ? -1.743 0.290 13.618 1.00 84.69 225 GLU A O 1
ATOM 1669 N N . ARG A 1 226 ? -1.397 2.473 13.190 1.00 83.50 226 ARG A N 1
ATOM 1670 C CA . ARG A 1 226 ? -0.900 2.282 11.813 1.00 83.50 226 ARG A CA 1
ATOM 1671 C C . ARG A 1 226 ? 0.603 2.022 11.725 1.00 83.50 226 ARG A C 1
ATOM 1673 O O . ARG A 1 226 ? 1.106 1.753 10.632 1.00 83.50 226 ARG A O 1
ATOM 1680 N N . THR A 1 227 ? 1.310 2.099 12.851 1.00 81.81 227 THR A N 1
ATOM 1681 C CA . THR A 1 227 ? 2.751 1.865 12.916 1.00 81.81 227 THR A CA 1
ATOM 1682 C C . THR A 1 227 ? 3.092 0.395 12.681 1.00 81.81 227 THR A C 1
ATOM 1684 O O . THR A 1 227 ? 2.374 -0.516 13.099 1.00 81.81 227 THR A O 1
ATOM 1687 N N . ILE A 1 228 ? 4.214 0.158 12.004 1.00 72.88 228 ILE A N 1
ATOM 1688 C CA . ILE A 1 228 ? 4.719 -1.185 11.707 1.00 72.88 228 ILE A CA 1
ATOM 1689 C C . ILE A 1 228 ? 6.036 -1.386 12.451 1.00 72.88 228 ILE A C 1
ATOM 1691 O O . ILE A 1 228 ? 6.957 -0.572 12.357 1.00 72.88 228 ILE A O 1
ATOM 1695 N N . GLY A 1 229 ? 6.147 -2.507 13.164 1.00 62.75 229 GLY A N 1
ATOM 1696 C CA . GLY A 1 229 ? 7.400 -2.943 13.764 1.00 62.75 229 GLY A CA 1
ATOM 1697 C C . GLY A 1 229 ? 8.311 -3.586 12.719 1.00 62.75 229 GLY A C 1
ATOM 1698 O O . GLY A 1 229 ? 8.279 -4.802 12.519 1.00 62.75 229 GLY A O 1
ATOM 1699 N N . LEU A 1 230 ? 9.167 -2.795 12.066 1.00 57.91 230 LEU A N 1
ATOM 1700 C CA . LEU A 1 230 ? 10.267 -3.351 11.272 1.00 57.91 230 LEU A CA 1
ATOM 1701 C C . LEU A 1 230 ? 11.280 -3.984 12.234 1.00 57.91 230 LEU A C 1
ATOM 1703 O O . LEU A 1 230 ? 11.988 -3.301 12.976 1.00 57.91 230 LEU A O 1
ATOM 1707 N N . SER A 1 231 ? 11.309 -5.313 12.272 1.00 51.56 231 SER A N 1
ATOM 1708 C CA . SER A 1 231 ? 12.105 -6.062 13.236 1.00 51.56 231 SER A CA 1
ATOM 1709 C C . SER A 1 231 ? 13.575 -6.041 12.818 1.00 51.56 231 SER A C 1
ATOM 1711 O O . SER A 1 231 ? 14.004 -6.777 11.930 1.00 51.56 231 SER A O 1
ATOM 1713 N N . ARG A 1 232 ? 14.364 -5.209 13.503 1.00 46.38 232 ARG A N 1
ATOM 1714 C CA . ARG A 1 232 ? 15.789 -5.477 13.773 1.00 46.38 232 ARG A CA 1
ATOM 1715 C C . ARG A 1 232 ? 16.066 -5.715 15.260 1.00 46.38 232 ARG A C 1
ATOM 1717 O O . ARG A 1 232 ? 17.214 -5.700 15.682 1.00 46.38 232 ARG A O 1
ATOM 1724 N N . ALA A 1 233 ? 15.026 -5.965 16.057 1.00 35.72 233 ALA A N 1
ATOM 1725 C CA . ALA A 1 233 ? 15.188 -6.332 17.454 1.00 35.72 233 ALA A CA 1
ATOM 1726 C C . ALA A 1 233 ? 15.373 -7.844 17.544 1.00 35.72 233 ALA A C 1
ATOM 1728 O O . ALA A 1 233 ? 14.406 -8.603 17.519 1.00 35.72 233 ALA A O 1
ATOM 1729 N N . VAL A 1 234 ? 16.624 -8.280 17.700 1.00 36.22 234 VAL A N 1
ATOM 1730 C CA . VAL A 1 234 ? 16.872 -9.452 18.540 1.00 36.22 234 VAL A CA 1
ATOM 1731 C C . VAL A 1 234 ? 16.137 -9.170 19.844 1.00 36.22 234 VAL A C 1
ATOM 1733 O O . VAL A 1 234 ? 16.365 -8.134 20.473 1.00 36.22 234 VAL A O 1
ATOM 1736 N N . SER A 1 235 ? 15.217 -10.051 20.223 1.00 38.69 235 SER A N 1
ATOM 1737 C CA . SER A 1 235 ? 14.583 -10.043 21.533 1.00 38.69 235 SER A CA 1
ATOM 1738 C C . SER A 1 235 ? 15.635 -10.384 22.591 1.00 38.69 235 SER A C 1
ATOM 1740 O O . SER A 1 235 ? 15.611 -11.444 23.206 1.00 38.69 235 SER A O 1
ATOM 1742 N N . GLY A 1 236 ? 16.574 -9.474 22.823 1.00 38.72 236 GLY A N 1
ATOM 1743 C CA . GLY A 1 236 ? 17.425 -9.450 24.000 1.00 38.72 236 GLY A CA 1
ATOM 1744 C C . GLY A 1 236 ? 16.649 -8.913 25.196 1.00 38.72 236 GLY A C 1
ATOM 1745 O O . GLY A 1 236 ? 17.177 -8.105 25.948 1.00 38.72 236 GLY A O 1
ATOM 1746 N N . ARG A 1 237 ? 15.392 -9.342 25.391 1.00 35.31 237 ARG A N 1
ATOM 1747 C CA . ARG A 1 237 ? 14.776 -9.277 26.717 1.00 35.31 237 ARG A CA 1
ATOM 1748 C C . ARG A 1 237 ? 15.297 -10.488 27.480 1.00 35.31 237 ARG A C 1
ATOM 1750 O O . ARG A 1 237 ? 14.601 -11.480 27.669 1.00 35.31 237 ARG A O 1
ATOM 1757 N N . ALA A 1 238 ? 16.568 -10.388 27.863 1.00 39.94 238 ALA A N 1
ATOM 1758 C CA . ALA A 1 238 ? 17.057 -11.071 29.043 1.00 39.94 238 ALA A CA 1
ATOM 1759 C C . ALA A 1 238 ? 16.103 -10.733 30.200 1.00 39.94 238 ALA A C 1
ATOM 1761 O O . ALA A 1 238 ? 15.598 -9.610 30.298 1.00 39.94 238 ALA A O 1
ATOM 1762 N N . GLY A 1 239 ? 15.790 -11.749 30.999 1.00 42.97 239 GLY A N 1
ATOM 1763 C CA . GLY A 1 239 ? 14.773 -11.705 32.036 1.00 42.97 239 GLY A CA 1
ATOM 1764 C C . GLY A 1 239 ? 14.901 -10.490 32.949 1.00 42.97 239 GLY A C 1
ATOM 1765 O O . GLY A 1 239 ? 15.935 -10.251 33.561 1.00 42.97 239 GLY A O 1
ATOM 1766 N N . GLY A 1 240 ? 13.804 -9.753 33.057 1.00 34.22 240 GLY A N 1
ATOM 1767 C CA . GLY A 1 240 ? 13.570 -8.794 34.121 1.00 34.22 240 GLY A CA 1
ATOM 1768 C C . GLY A 1 240 ? 12.194 -9.075 34.696 1.00 34.22 240 GLY A C 1
ATOM 1769 O O . GLY A 1 240 ? 11.219 -8.441 34.301 1.00 34.22 240 GLY A O 1
ATOM 1770 N N . THR A 1 241 ? 12.100 -10.058 35.589 1.00 41.31 241 THR A N 1
ATOM 1771 C CA . THR A 1 241 ? 11.020 -10.128 36.577 1.00 41.31 241 THR A CA 1
ATOM 1772 C C . THR A 1 241 ? 11.263 -9.004 37.580 1.00 41.31 241 THR A C 1
ATOM 1774 O O . THR A 1 241 ? 11.862 -9.211 38.630 1.00 41.31 241 THR A O 1
ATOM 1777 N N . GLY A 1 242 ? 10.894 -7.786 37.200 1.00 36.09 242 GLY A N 1
ATOM 1778 C CA . GLY A 1 242 ? 10.816 -6.649 38.103 1.00 36.09 242 GLY A CA 1
ATOM 1779 C C . GLY A 1 242 ? 9.355 -6.262 38.216 1.00 36.09 242 GLY A C 1
ATOM 1780 O O . GLY A 1 242 ? 8.795 -5.713 37.269 1.00 36.09 242 GLY A O 1
ATOM 1781 N N . GLU A 1 243 ? 8.736 -6.591 39.345 1.00 43.47 243 GLU A N 1
ATOM 1782 C CA . GLU A 1 243 ? 7.462 -6.011 39.756 1.00 43.47 243 GLU A CA 1
ATOM 1783 C C . GLU A 1 243 ? 7.624 -4.485 39.791 1.00 43.47 243 GLU A C 1
ATOM 1785 O O . GLU A 1 243 ? 8.294 -3.925 40.655 1.00 43.47 243 GLU A O 1
ATOM 1790 N N . GLY A 1 244 ? 7.078 -3.815 38.780 1.00 34.34 244 GLY A N 1
ATOM 1791 C CA . GLY A 1 244 ? 7.139 -2.370 38.613 1.00 34.34 244 GLY A CA 1
ATOM 1792 C C . GLY A 1 244 ? 5.727 -1.820 38.537 1.00 34.34 244 GLY A C 1
ATOM 1793 O O . GLY A 1 244 ? 5.049 -1.966 37.526 1.00 34.34 244 GLY A O 1
ATOM 1794 N N . VAL A 1 245 ? 5.304 -1.239 39.652 1.00 37.69 245 VAL A N 1
ATOM 1795 C CA . VAL A 1 245 ? 4.012 -0.614 39.946 1.00 37.69 245 VAL A CA 1
ATOM 1796 C C . VAL A 1 245 ? 3.476 0.243 38.791 1.00 37.69 245 VAL A C 1
ATOM 1798 O O . VAL A 1 245 ? 4.167 1.114 38.265 1.00 37.69 245 VAL A O 1
ATOM 1801 N N . ALA A 1 246 ? 2.203 0.032 38.445 1.00 35.06 246 ALA A N 1
ATOM 1802 C CA . ALA A 1 246 ? 1.444 0.916 37.572 1.00 35.06 246 ALA A CA 1
ATOM 1803 C C . ALA A 1 246 ? 1.359 2.317 38.199 1.00 35.06 246 ALA A C 1
ATOM 1805 O O . ALA A 1 246 ? 0.730 2.510 39.239 1.00 35.06 246 ALA A O 1
ATOM 1806 N N . ALA A 1 247 ? 1.983 3.306 37.561 1.00 34.66 247 ALA A N 1
ATOM 1807 C CA . ALA A 1 247 ? 1.820 4.705 37.925 1.00 34.66 247 ALA A CA 1
ATOM 1808 C C . ALA A 1 247 ? 0.426 5.190 37.491 1.00 34.66 247 ALA A C 1
ATOM 1810 O O . ALA A 1 247 ? 0.239 5.704 36.390 1.00 34.66 247 ALA A O 1
ATOM 1811 N N . THR A 1 248 ? -0.571 5.021 38.360 1.00 39.12 248 THR A N 1
ATOM 1812 C CA . THR A 1 248 ? -1.803 5.815 38.313 1.00 39.12 248 THR A CA 1
ATOM 1813 C C . THR A 1 248 ? -1.495 7.236 38.763 1.00 39.12 248 THR A C 1
ATOM 1815 O O . THR A 1 248 ? -1.107 7.478 39.905 1.00 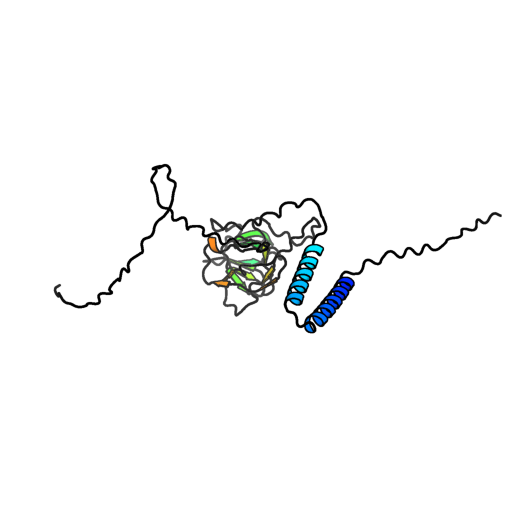39.12 248 THR A O 1
ATOM 1818 N N . SER A 1 249 ? -1.692 8.183 37.856 1.00 37.66 249 SER A N 1
ATOM 1819 C CA . SER A 1 249 ? -1.698 9.614 38.116 1.00 37.66 249 SER A CA 1
ATOM 1820 C C . SER A 1 249 ? -2.831 9.983 39.080 1.00 37.66 249 SER A C 1
ATOM 1822 O O . SER A 1 249 ? -4.011 9.915 38.734 1.00 37.66 249 SER A O 1
ATOM 1824 N N . LYS A 1 250 ? -2.480 10.433 40.290 1.00 37.53 250 LYS A N 1
ATOM 1825 C CA . LYS A 1 250 ? -3.355 11.292 41.093 1.00 37.53 250 LYS A CA 1
ATOM 1826 C C . LYS A 1 250 ? -2.542 12.242 41.973 1.00 37.53 250 LYS A C 1
ATOM 1828 O O . LYS A 1 250 ? -1.525 11.885 42.553 1.00 37.53 250 LYS A O 1
ATOM 1833 N N . SER A 1 251 ? -3.021 13.472 41.970 1.00 39.47 251 SER A N 1
ATOM 1834 C CA . SER A 1 251 ? -2.482 14.717 42.495 1.00 39.47 251 SER A CA 1
ATOM 1835 C C . SER A 1 251 ? -2.060 14.701 43.969 1.00 39.47 251 SER A C 1
ATOM 1837 O O . SER A 1 251 ? -2.778 14.169 44.805 1.00 39.47 251 SER A O 1
ATOM 1839 N N . GLY A 1 252 ? -0.972 15.426 44.255 1.00 38.34 252 GLY A N 1
ATOM 1840 C CA . GLY A 1 252 ? -0.831 16.341 45.395 1.00 38.34 252 GLY A CA 1
ATOM 1841 C C . GLY A 1 252 ? -0.850 15.769 46.815 1.00 38.34 252 GLY A C 1
ATOM 1842 O O . GLY A 1 252 ? -1.917 15.538 47.361 1.00 38.34 252 GLY A O 1
ATOM 1843 N N . ALA A 1 253 ? 0.325 15.706 47.452 1.00 36.84 253 ALA A N 1
ATOM 1844 C CA . ALA A 1 253 ? 0.574 16.246 48.797 1.00 36.84 253 ALA A CA 1
ATOM 1845 C C . ALA A 1 253 ? 2.027 15.973 49.227 1.00 36.84 253 ALA A C 1
ATOM 1847 O O . ALA A 1 253 ? 2.472 14.835 49.329 1.00 36.84 253 ALA A O 1
ATOM 1848 N N . THR A 1 254 ? 2.757 17.045 49.511 1.00 38.91 254 THR A N 1
ATOM 1849 C CA . THR A 1 254 ? 3.977 17.076 50.326 1.00 38.91 254 THR A CA 1
ATOM 1850 C C . THR A 1 254 ? 3.649 16.802 51.794 1.00 38.91 254 THR A C 1
ATOM 1852 O O . THR A 1 254 ? 2.855 17.565 52.325 1.00 38.91 254 THR A O 1
ATOM 1855 N N . VAL A 1 255 ? 4.314 15.843 52.455 1.00 42.38 255 VAL A N 1
ATOM 1856 C CA . VAL A 1 255 ? 4.816 15.926 53.852 1.00 42.38 255 VAL A CA 1
ATOM 1857 C C . VAL A 1 255 ? 5.913 14.862 54.030 1.00 42.38 255 VAL A C 1
ATOM 1859 O O . VAL A 1 255 ? 5.720 13.701 53.682 1.00 42.38 255 VAL A O 1
ATOM 1862 N N . GLY A 1 256 ? 7.074 15.270 54.551 1.00 34.81 256 GLY A N 1
ATOM 1863 C CA . GLY A 1 256 ? 8.186 14.385 54.907 1.00 34.81 256 GLY A CA 1
ATOM 1864 C C . GLY A 1 256 ? 8.042 13.737 56.289 1.00 34.81 256 GLY A C 1
ATOM 1865 O O . GLY A 1 256 ? 7.260 14.179 57.123 1.00 34.81 256 GLY A O 1
ATOM 1866 N N . GLY A 1 257 ? 8.852 12.716 56.564 1.00 32.47 257 GLY A N 1
ATOM 1867 C CA . GLY A 1 257 ? 8.897 12.085 57.882 1.00 32.47 257 GLY A CA 1
ATOM 1868 C C . GLY A 1 257 ? 10.009 11.051 57.989 1.00 32.47 257 GLY A C 1
ATOM 1869 O O . GLY A 1 257 ? 10.088 10.129 57.191 1.00 32.47 257 GLY A O 1
ATOM 1870 N N . LYS A 1 258 ? 10.891 11.270 58.958 1.00 34.03 258 LYS A N 1
ATOM 1871 C CA . LYS A 1 258 ? 12.150 10.577 59.251 1.00 34.03 258 LYS A CA 1
ATOM 1872 C C . LYS A 1 258 ? 11.974 9.175 59.867 1.00 34.03 258 LYS A C 1
ATOM 1874 O O . LYS A 1 258 ? 11.051 8.974 60.639 1.00 34.03 258 LYS A O 1
ATOM 1879 N N . SER A 1 259 ? 12.991 8.337 59.628 1.00 34.44 259 SER A N 1
ATOM 1880 C CA . SER A 1 259 ? 13.660 7.384 60.546 1.00 34.44 259 SER A CA 1
ATOM 1881 C C . SER A 1 259 ? 12.871 6.282 61.272 1.00 34.44 259 SER A C 1
ATOM 1883 O O . SER A 1 259 ? 11.906 6.549 61.973 1.00 34.44 259 SER A O 1
ATOM 1885 N N . GLY A 1 260 ? 13.438 5.066 61.298 1.00 30.75 260 GLY A N 1
ATOM 1886 C CA . GLY A 1 260 ? 13.152 4.095 62.362 1.00 30.75 260 GLY A CA 1
ATOM 1887 C C . GLY A 1 260 ? 13.567 2.657 62.056 1.00 30.75 260 GLY A C 1
ATOM 1888 O O . GLY A 1 260 ? 13.065 2.048 61.125 1.00 30.75 260 GLY A O 1
ATOM 1889 N N . VAL A 1 261 ? 14.488 2.136 62.859 1.00 37.16 261 VAL A N 1
ATOM 1890 C CA . VAL A 1 261 ? 15.084 0.792 62.834 1.00 37.16 261 VAL A CA 1
ATOM 1891 C C . VAL A 1 261 ? 14.223 -0.204 63.644 1.00 37.16 261 VAL A C 1
ATOM 1893 O O . VAL A 1 261 ? 13.472 0.208 64.524 1.00 37.16 261 VAL A O 1
ATOM 1896 N N . SER A 1 262 ? 14.457 -1.507 63.413 1.00 33.75 262 SER A N 1
ATOM 1897 C CA . SER A 1 262 ? 14.269 -2.686 64.303 1.00 33.75 262 SER A CA 1
ATOM 1898 C C . SER A 1 262 ? 12.909 -3.418 64.436 1.00 33.75 262 SER A C 1
ATOM 1900 O O . SER A 1 262 ? 11.954 -2.916 65.007 1.00 33.75 262 SER A O 1
ATOM 1902 N N . SER A 1 263 ? 12.950 -4.686 63.983 1.00 35.44 263 SER A N 1
ATOM 1903 C CA . SER A 1 263 ? 12.601 -5.968 64.649 1.00 35.44 263 SER A CA 1
ATOM 1904 C C . SER A 1 263 ? 11.202 -6.291 65.218 1.00 35.44 263 SER A C 1
ATOM 1906 O O . SER A 1 263 ? 10.718 -5.641 66.133 1.00 35.44 263 SER A O 1
ATOM 1908 N N . SER A 1 264 ? 10.726 -7.474 64.784 1.00 34.44 264 SER A N 1
ATOM 1909 C CA . SER A 1 264 ? 10.018 -8.548 65.522 1.00 34.44 264 SER A CA 1
ATOM 1910 C C . SER A 1 264 ? 8.705 -8.246 66.256 1.00 34.44 264 SER A C 1
ATOM 1912 O O . SER A 1 264 ? 8.724 -7.596 67.294 1.00 34.44 264 SER A O 1
ATOM 1914 N N . LEU A 1 265 ? 7.607 -8.882 65.826 1.00 35.16 265 LEU A N 1
ATOM 1915 C CA . LEU A 1 265 ? 6.915 -9.979 66.536 1.00 35.16 265 LEU A CA 1
ATOM 1916 C C . LEU A 1 265 ? 5.568 -10.313 65.872 1.00 35.16 265 LEU A C 1
ATOM 1918 O O . LEU A 1 265 ? 4.939 -9.473 65.234 1.00 35.16 265 LEU A O 1
ATOM 1922 N N . ASP A 1 266 ? 5.185 -11.576 66.046 1.00 37.06 266 ASP A N 1
ATOM 1923 C CA . ASP A 1 266 ? 3.909 -12.220 65.743 1.00 37.06 266 ASP A CA 1
ATOM 1924 C C . ASP A 1 266 ? 2.655 -11.355 65.941 1.00 37.06 266 ASP A C 1
ATOM 1926 O O . ASP A 1 266 ? 2.550 -10.627 66.925 1.00 37.06 266 ASP A O 1
ATOM 1930 N N . THR A 1 267 ? 1.647 -11.538 65.074 1.00 38.56 267 THR A N 1
ATOM 1931 C CA . THR A 1 267 ? 0.261 -11.937 65.427 1.00 38.56 267 THR A CA 1
ATOM 1932 C C . THR A 1 267 ? -0.611 -12.006 64.155 1.00 38.56 267 THR A C 1
ATOM 1934 O O . THR A 1 267 ? -0.553 -11.147 63.281 1.00 38.56 267 THR A O 1
ATOM 1937 N N . ALA A 1 268 ? -1.405 -13.075 64.061 1.00 39.22 268 ALA A N 1
ATOM 1938 C CA . ALA A 1 268 ? -2.229 -13.540 62.941 1.00 39.22 268 ALA A CA 1
ATOM 1939 C C . ALA A 1 268 ? -3.228 -12.540 62.308 1.00 39.22 268 ALA A C 1
ATOM 1941 O O . ALA A 1 268 ? -3.789 -11.701 63.014 1.00 39.22 268 ALA A O 1
ATOM 1942 N N . PRO A 1 269 ? -3.633 -12.743 61.036 1.00 45.19 269 PRO A N 1
ATOM 1943 C CA . PRO A 1 269 ? -4.903 -12.238 60.534 1.00 45.19 269 PRO A CA 1
ATOM 1944 C C . PRO A 1 269 ? -6.033 -13.263 60.738 1.00 45.19 269 PRO A C 1
ATOM 1946 O O . PRO A 1 269 ? -6.064 -14.345 60.151 1.00 45.19 269 PRO A O 1
ATOM 1949 N N . ARG A 1 270 ? -6.983 -12.874 61.594 1.00 40.62 270 ARG A N 1
ATOM 1950 C CA . ARG A 1 270 ? -8.314 -13.471 61.754 1.00 40.62 270 ARG A CA 1
ATOM 1951 C C . ARG A 1 270 ? -9.111 -13.405 60.447 1.00 40.62 270 ARG A C 1
ATOM 1953 O O . ARG A 1 270 ? -9.092 -12.407 59.733 1.00 40.62 270 ARG A O 1
ATOM 1960 N N . SER A 1 271 ? -9.869 -14.469 60.217 1.00 39.84 271 SER A N 1
ATOM 1961 C CA . SER A 1 271 ? -10.900 -14.637 59.198 1.00 39.84 271 SER A CA 1
ATOM 1962 C C . SER A 1 271 ? -11.994 -13.563 59.281 1.00 39.84 271 SER A C 1
ATOM 1964 O O . SER A 1 271 ? -12.670 -13.417 60.297 1.00 39.84 271 SER A O 1
ATOM 1966 N N . GLY A 1 272 ? -12.199 -12.840 58.178 1.00 39.09 272 GLY A N 1
ATOM 1967 C CA . GLY A 1 272 ? -13.345 -11.962 57.950 1.00 39.09 272 GLY A CA 1
ATOM 1968 C C . GLY A 1 272 ? -14.214 -12.534 56.836 1.00 39.09 272 GLY A C 1
ATOM 1969 O O . GLY A 1 272 ? -13.887 -12.406 55.660 1.00 39.09 272 GLY A O 1
ATOM 1970 N N . ALA A 1 273 ? -15.292 -13.211 57.222 1.00 37.84 273 ALA A N 1
ATOM 1971 C CA . ALA A 1 273 ? -16.324 -13.715 56.329 1.00 37.84 273 ALA A CA 1
ATOM 1972 C C . ALA A 1 273 ? -17.192 -12.554 55.813 1.00 37.84 273 ALA A C 1
ATOM 1974 O O . ALA A 1 273 ? -17.732 -11.792 56.613 1.00 37.84 273 ALA A O 1
ATOM 1975 N N . PHE A 1 274 ? -17.375 -12.447 54.495 1.00 43.94 274 PHE A N 1
ATOM 1976 C CA . PHE A 1 274 ? -18.397 -11.585 53.902 1.00 43.94 274 PHE A CA 1
ATOM 1977 C C . PHE A 1 274 ? -19.584 -12.436 53.457 1.00 43.94 274 PHE A C 1
ATOM 1979 O O . PHE A 1 274 ? -19.478 -13.307 52.596 1.00 43.94 274 PHE A O 1
ATOM 1986 N N . SER A 1 275 ? -20.706 -12.184 54.125 1.00 51.12 275 SER A N 1
ATOM 1987 C CA . SER A 1 275 ? -22.005 -12.812 53.925 1.00 51.12 275 SER A CA 1
ATOM 1988 C C . SER A 1 275 ? -22.709 -12.186 52.718 1.00 51.12 275 SER A C 1
ATOM 1990 O O . SER A 1 275 ? -22.897 -10.971 52.669 1.00 51.12 275 SER A O 1
ATOM 1992 N N . ALA A 1 276 ? -23.102 -13.009 51.745 1.00 42.22 276 ALA A N 1
ATOM 1993 C CA . ALA A 1 276 ? -23.949 -12.603 50.629 1.00 42.22 276 ALA A CA 1
ATOM 1994 C C . ALA A 1 276 ? -25.424 -12.697 51.056 1.00 42.22 276 ALA A C 1
ATOM 1996 O O . ALA A 1 276 ? -26.031 -13.768 51.031 1.00 42.22 276 ALA A O 1
ATOM 1997 N N . GLY A 1 277 ? -25.994 -11.565 51.474 1.00 40.94 277 GLY A N 1
ATOM 1998 C CA . GLY A 1 277 ? -27.420 -11.422 51.759 1.00 40.94 277 GLY A CA 1
ATOM 1999 C C . GLY A 1 277 ? -28.229 -11.287 50.470 1.00 40.94 277 GLY A C 1
ATOM 2000 O O . GLY A 1 277 ? -28.084 -10.320 49.728 1.00 40.94 277 GLY A O 1
ATOM 2001 N N . LYS A 1 278 ? -29.085 -12.278 50.223 1.00 45.69 278 LYS A N 1
ATOM 2002 C CA . LYS A 1 278 ? -30.073 -12.352 49.145 1.00 45.69 278 LYS A CA 1
ATOM 2003 C C . LYS A 1 278 ? -31.451 -12.017 49.733 1.00 45.69 278 LYS A C 1
ATOM 2005 O O . LYS A 1 278 ? -31.871 -12.665 50.684 1.00 45.69 278 LYS A O 1
ATOM 2010 N N . GLY A 1 279 ? -32.150 -11.049 49.148 1.00 43.78 279 GLY A N 1
ATOM 2011 C CA . GLY A 1 279 ? -33.553 -10.695 49.420 1.00 43.78 279 GLY A CA 1
ATOM 2012 C C . GLY A 1 279 ? -33.823 -9.307 48.828 1.00 43.78 279 GLY A C 1
ATOM 2013 O O . GLY A 1 279 ? -33.039 -8.403 49.06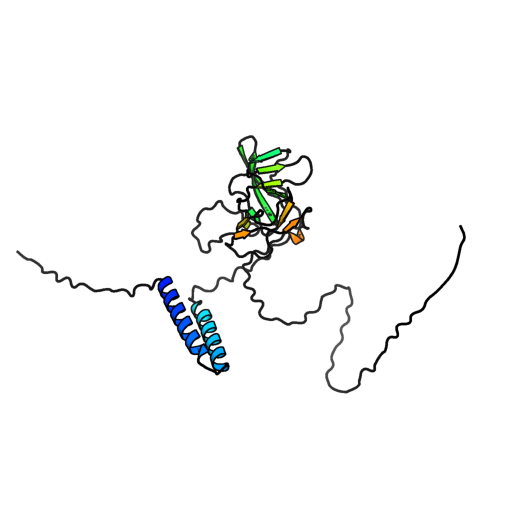7 1.00 43.78 279 GLY A O 1
ATOM 2014 N N . GLY A 1 280 ? -34.797 -9.031 47.967 1.00 38.53 280 GLY A N 1
ATOM 2015 C CA . GLY A 1 280 ? -36.009 -9.746 47.593 1.00 38.53 280 GLY A CA 1
ATOM 2016 C C . GLY A 1 280 ? -37.223 -8.884 47.955 1.00 38.53 280 GLY A C 1
ATOM 2017 O O . GLY A 1 280 ? -37.527 -8.826 49.135 1.00 38.53 280 GLY A O 1
ATOM 2018 N N . VAL A 1 281 ? -37.916 -8.340 46.929 1.00 42.00 281 VAL A N 1
ATOM 2019 C CA . VAL A 1 281 ? -39.383 -8.054 46.890 1.00 42.00 281 VAL A CA 1
ATOM 2020 C C . VAL A 1 281 ? -39.810 -6.846 47.785 1.00 42.00 281 VAL A C 1
ATOM 2022 O O . VAL A 1 281 ? -39.318 -6.713 48.890 1.00 42.00 281 VAL A O 1
ATOM 2025 N N . SER A 1 282 ? -40.654 -5.850 47.452 1.00 43.38 282 SER A N 1
ATOM 2026 C CA . SER A 1 282 ? -41.731 -5.625 46.465 1.00 43.38 282 SER A CA 1
ATOM 2027 C C . SER A 1 282 ? -42.356 -4.207 46.592 1.00 43.38 282 SER A C 1
ATOM 2029 O O . SER A 1 282 ? -42.296 -3.626 47.669 1.00 43.38 282 SER A O 1
ATOM 2031 N N . ILE A 1 283 ? -43.142 -3.820 45.565 1.00 42.94 283 ILE A N 1
ATOM 2032 C CA . ILE A 1 283 ? -44.437 -3.075 45.593 1.00 42.94 283 ILE A CA 1
ATOM 2033 C C . ILE A 1 283 ? -44.460 -1.527 45.576 1.00 42.94 283 ILE A C 1
ATOM 2035 O O . ILE A 1 283 ? -43.913 -0.859 46.443 1.00 42.94 283 ILE A O 1
ATOM 2039 N N . GLY A 1 284 ? -45.292 -1.016 44.645 1.00 39.50 284 GLY A N 1
ATOM 2040 C CA . GLY A 1 284 ? -46.019 0.267 44.690 1.00 39.50 284 GLY A CA 1
ATOM 2041 C C . GLY A 1 284 ? -45.377 1.366 43.838 1.00 39.50 284 GLY A C 1
ATOM 2042 O O . GLY A 1 284 ? -44.196 1.621 43.984 1.00 39.50 284 GLY A O 1
ATOM 2043 N N . THR A 1 285 ? -46.049 2.111 42.957 1.00 51.50 285 THR A N 1
ATOM 2044 C CA . THR A 1 285 ? -47.445 2.569 43.000 1.00 51.50 285 THR A CA 1
ATOM 2045 C C . THR A 1 285 ? -47.839 3.132 41.625 1.00 51.50 285 THR A C 1
ATOM 2047 O O . THR A 1 285 ? -47.018 3.709 40.919 1.00 51.50 285 THR A O 1
ATOM 2050 N N . SER A 1 286 ? -49.105 2.954 41.265 1.00 51.75 286 SER A N 1
ATOM 2051 C CA . SER A 1 286 ? -49.828 3.570 40.149 1.00 51.75 286 SER A CA 1
ATOM 2052 C C . SER A 1 286 ? -50.067 5.077 40.337 1.00 51.75 286 SER A C 1
ATOM 2054 O O . SER A 1 286 ? -50.323 5.498 41.464 1.00 51.75 286 SER A O 1
ATOM 2056 N N . GLY A 1 287 ? -50.155 5.839 39.239 1.00 47.56 287 GLY A N 1
ATOM 2057 C CA . GLY A 1 287 ? -50.901 7.106 39.193 1.00 47.56 287 GLY A CA 1
ATOM 2058 C C . GLY A 1 287 ? -50.316 8.152 38.241 1.00 47.56 287 GLY A C 1
ATOM 2059 O O . GLY A 1 287 ? -49.275 8.726 38.549 1.00 47.56 287 GLY A O 1
ATOM 2060 N N . GLY A 1 288 ? -51.011 8.415 37.128 1.00 44.59 288 GLY A N 1
ATOM 2061 C CA . GLY A 1 288 ? -50.711 9.479 36.162 1.00 44.59 288 GLY A CA 1
ATOM 2062 C C . GLY A 1 288 ? -51.078 9.095 34.743 1.00 44.59 288 GLY A C 1
ATOM 2063 O O . GLY A 1 288 ? -50.177 8.574 34.056 1.00 44.59 288 GLY A O 1
#

Foldseek 3Di:
DDDDDDDDDDPPPPDPPPQPPVNVVVVVVVVVVVVVVVLVPDPDVVVVVVVVVVVVVVVVVVVDDDDDDDPPPPPQPQADFDPDWFWPQDDPDFDKWAWDPPQWAAEQLQKIWTWTADPVRDITIIIGSDEWEFEDPGFIWGDHPDDHIYGHDHQPRWHFYYYPPDRDDDDDDDDDDDPFATETERQNQDPDGDGIWDFAWDQEAETNHHTYHGDTDRDDDDRRPSGHPHDPDPPPPPDDPDPDDDDDDDDDDDDDDDDDDDDDDDDDDDDDDDDDDDDDDDDDDDDD

Radius of gyration: 33.39 Å; chains: 1; bounding box: 130×62×94 Å

Sequence (288 aa):
MNQAYGLSMPRDSRSPVAASRDDLLRRFLDLAYDVSSRLRHHTQPIVRISAALLLAASVAACSGAPSAPPSEPAAITQAQALGTEVRSGLPSQPGTYPLVPASLNRDAQGVYRFAWKGSGGEQTPAAASRLQLAQSEVDQLVVPDQGDPVLQLTKDTPIPLVQSGVQAAPAQASSSGASFVPAFWYPFYGPLFAGPRYYDPPRTITSGSRVEGGTQSAAPKPLSERTIGLSRAVSGRAGGTGEGVAATSKSGATVGGKSGVSSSLDTAPRSGAFSAGKGGVSIGTSGG

Secondary structure (DSSP, 8-state):
--------------------HHHHHHHHHHHHHHHHHHHHH---HHHHHHHHHHHHHHHHHTT----SS--------PPPPPSS--EES--SSSEEEEBPTT--EEETTS-EEEEEE-TTS-EEEEEESS-EEEE-SS-EEEE-SSS--EEEE-TT--EEEE-TT-----S----SS-----EEEETTSSS---SSBEEE--SEEETT-EEE--EEESSPPPGGG---EEE---------------------------------------------------------